Protein AF-0000000079071372 (afdb_homodimer)

pLDDT: mean 93.23, std 9.35, range [33.59, 98.69]

Radius of gyration: 20.78 Å; Cα contacts (8 Å, |Δi|>4): 442; chains: 2; bounding box: 58×54×43 Å

Sequence (312 aa):
MTELDRLTALFEALGADGDAPDWAESEAEEGLPQLARYRLLRTVWQDVDAWAAEAPRWVAAYRTDGVAGGAVDRALAAGLTPEDLGELAREVARETAFGVLYALADPADGSLPAEIEEQLPSWRLAELDPAGEPTGRHLDALHEDFAGLEPKGIVPMTELDRLTALFEALGADGDAPDWAESEAEEGLPQLARYRLLRTVWQDVDAWAAEAPRWVAAYRTDGVAGGAVDRALAAGLTPEDLGELAREVARETAFGVLYALADPADGSLPAEIEEQLPSWRLAELDPAGEPTGRHLDALHEDFAGLEPKGIVP

Solvent-accessible surface area (backbone atoms only — not comparable to full-atom values): 16717 Å² total; per-residue (Å²): 131,52,72,56,54,52,41,21,51,52,33,38,75,74,62,46,54,94,50,10,60,60,48,22,46,45,24,73,73,70,67,45,65,44,67,39,48,50,54,53,51,50,53,48,48,53,58,26,50,40,36,37,78,41,12,64,58,53,52,54,48,22,59,73,75,32,93,41,14,67,44,50,48,52,41,43,73,44,66,49,48,44,62,44,52,6,46,42,39,21,52,41,18,46,54,40,50,41,50,50,36,38,45,57,56,39,76,74,79,76,84,59,57,65,80,56,54,60,65,39,50,38,61,40,39,32,30,19,39,57,87,66,44,75,69,81,48,60,62,69,53,52,41,76,50,46,73,76,63,54,78,83,74,75,71,128,131,53,73,57,55,52,39,21,51,52,34,38,73,74,63,48,54,95,51,10,59,60,48,21,45,44,23,72,73,69,67,44,63,44,69,41,48,50,53,53,51,49,53,49,48,54,58,27,49,38,35,38,78,40,12,64,58,52,51,55,50,23,58,76,74,32,95,44,14,67,43,50,49,51,41,43,75,45,67,50,47,44,61,42,52,6,46,39,38,22,52,40,18,47,54,39,50,40,50,49,35,38,44,56,56,39,75,75,79,74,85,58,58,66,80,58,54,60,67,40,50,39,60,40,39,32,30,18,38,57,85,67,43,74,71,82,46,61,62,70,54,52,40,75,49,46,72,76,62,54,77,82,73,74,70,130

Organism: Streptomyces microflavus (NCBI:txid1919)

Secondary structure (DSSP, 8-state):
--HHHHHHHHHHHHT-GGGHHHHHHHHHHH---HHHHHHHHHHHHHHHHHHHHTHHHHHHHHHHH-TTHHHHHHHHHTT--HHHHHHHHHHHHHHHHHHHHHHHH----S-S-HHHHTTS-EEEEEEE-TTS-EEEEE---HHHHHGGG--SS---/--HHHHHHHHHHHHT-GGGHHHHHHHHHHH---HHHHHHHHHHHHHHHHHHHHTHHHHHHHHHHH-TTHHHHHHHHHTT--HHHHHHHHHHHHHHHHHHHHHHHH----S-S-HHHHTTS-EEEEEEE-TTS-EEEEE---HHHHHGGG--SS---

Structure (mmCIF, N/CA/C/O backbone):
data_AF-0000000079071372-model_v1
#
loop_
_entity.id
_entity.type
_entity.pdbx_description
1 polymer 'Uncharacterized protein'
#
loop_
_atom_site.group_PDB
_atom_site.id
_atom_site.type_symbol
_atom_site.label_atom_id
_atom_site.label_alt_id
_atom_site.label_comp_id
_atom_site.label_asym_id
_atom_site.label_entity_id
_atom_site.label_seq_id
_atom_site.pdbx_PDB_ins_code
_atom_site.Cartn_x
_atom_site.Cartn_y
_atom_site.Cartn_z
_atom_site.occupancy
_atom_site.B_iso_or_equiv
_atom_site.auth_seq_id
_atom_site.auth_comp_id
_atom_site.auth_asym_id
_atom_site.auth_atom_id
_atom_site.pdbx_PDB_model_num
ATOM 1 N N . MET A 1 1 ? 30.984 -13.82 -15.375 1 76.81 1 MET A N 1
ATOM 2 C CA . MET A 1 1 ? 30.219 -13.195 -14.297 1 76.81 1 MET A CA 1
ATOM 3 C C . MET A 1 1 ? 29.312 -14.211 -13.609 1 76.81 1 MET A C 1
ATOM 5 O O . MET A 1 1 ? 28.562 -14.93 -14.281 1 76.81 1 MET A O 1
ATOM 9 N N . THR A 1 2 ? 29.547 -14.5 -12.328 1 91.44 2 THR A N 1
ATOM 10 C CA . THR A 1 2 ? 28.75 -15.477 -11.594 1 91.44 2 THR A CA 1
ATOM 11 C C . THR A 1 2 ? 27.359 -14.922 -11.289 1 91.44 2 THR A C 1
ATOM 13 O O . THR A 1 2 ? 27.094 -13.742 -11.531 1 91.44 2 THR A O 1
ATOM 16 N N . GLU A 1 3 ? 26.547 -15.82 -11 1 92.56 3 GLU A N 1
ATOM 17 C CA . GLU A 1 3 ? 25.203 -15.414 -10.586 1 92.56 3 GLU A CA 1
ATOM 18 C C . GLU A 1 3 ? 25.266 -14.422 -9.43 1 92.56 3 GLU A C 1
ATOM 20 O O . GLU A 1 3 ? 24.5 -13.453 -9.391 1 92.56 3 GLU A O 1
ATOM 25 N N . LEU A 1 4 ? 26.219 -14.617 -8.523 1 95.06 4 LEU A N 1
ATOM 26 C CA . LEU A 1 4 ? 26.391 -13.742 -7.371 1 95.06 4 LEU A CA 1
ATOM 27 C C . LEU A 1 4 ? 26.812 -12.344 -7.812 1 95.06 4 LEU A C 1
ATOM 29 O O . LEU A 1 4 ? 26.328 -11.344 -7.277 1 95.06 4 LEU A O 1
ATOM 33 N N . ASP A 1 5 ? 27.703 -12.273 -8.75 1 95.44 5 ASP A N 1
ATOM 34 C CA . ASP A 1 5 ? 28.141 -10.992 -9.289 1 95.44 5 ASP A CA 1
ATOM 35 C C . ASP A 1 5 ? 27 -10.234 -9.945 1 95.44 5 ASP A C 1
ATOM 37 O O . ASP A 1 5 ? 26.859 -9.023 -9.766 1 95.44 5 ASP A O 1
ATOM 41 N N . ARG A 1 6 ? 26.328 -10.961 -10.695 1 96.12 6 ARG A N 1
ATOM 42 C CA . ARG A 1 6 ? 25.188 -10.359 -11.398 1 96.12 6 ARG A CA 1
ATOM 43 C C . ARG A 1 6 ? 24.172 -9.805 -10.406 1 96.12 6 ARG A C 1
ATOM 45 O O . ARG A 1 6 ? 23.734 -8.656 -10.539 1 96.12 6 ARG A O 1
ATOM 52 N N . LEU A 1 7 ? 23.812 -10.602 -9.438 1 97.5 7 LEU A N 1
ATOM 53 C CA . LEU A 1 7 ? 22.859 -10.18 -8.422 1 97.5 7 LEU A CA 1
ATOM 54 C C . LEU A 1 7 ? 23.375 -8.969 -7.66 1 97.5 7 LEU A C 1
ATOM 56 O O . LEU A 1 7 ? 22.609 -8.023 -7.402 1 97.5 7 LEU A O 1
ATOM 60 N N . THR A 1 8 ? 24.578 -8.961 -7.301 1 97.75 8 THR A N 1
ATOM 61 C CA . THR A 1 8 ? 25.172 -7.844 -6.578 1 97.75 8 THR A CA 1
ATOM 62 C C . THR A 1 8 ? 25.062 -6.555 -7.387 1 97.75 8 THR A C 1
ATOM 64 O O . THR A 1 8 ? 24.672 -5.516 -6.855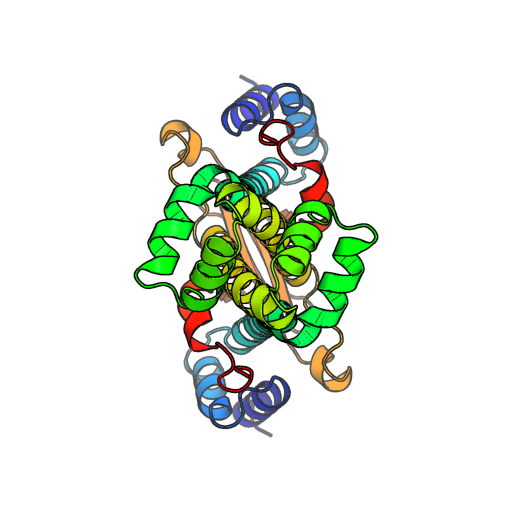 1 97.75 8 THR A O 1
ATOM 67 N N . ALA A 1 9 ? 25.344 -6.648 -8.625 1 96.62 9 ALA A N 1
ATOM 68 C CA . ALA A 1 9 ? 25.266 -5.488 -9.508 1 96.62 9 ALA A CA 1
ATOM 69 C C . ALA A 1 9 ? 23.844 -4.961 -9.594 1 96.62 9 ALA A C 1
ATOM 71 O O . ALA A 1 9 ? 23.625 -3.748 -9.633 1 96.62 9 ALA A O 1
ATOM 72 N N . LEU A 1 10 ? 22.906 -5.875 -9.664 1 97.06 10 LEU A N 1
ATOM 73 C CA . LEU A 1 10 ? 21.5 -5.477 -9.75 1 97.06 10 LEU A CA 1
ATOM 74 C C . LEU A 1 10 ? 21.047 -4.801 -8.461 1 97.06 10 LEU A C 1
ATOM 76 O O . LEU A 1 10 ? 20.344 -3.785 -8.5 1 97.06 10 LEU A O 1
ATOM 80 N N . PHE A 1 11 ? 21.453 -5.293 -7.352 1 97.44 11 PHE A N 1
ATOM 81 C CA . PHE A 1 11 ? 21.141 -4.66 -6.078 1 97.44 11 PHE A CA 1
ATOM 82 C C . PHE A 1 11 ? 21.781 -3.275 -5.988 1 97.44 11 PHE A C 1
ATOM 84 O O . PHE A 1 11 ? 21.156 -2.336 -5.48 1 97.44 11 PHE A O 1
ATOM 91 N N . GLU A 1 12 ? 22.969 -3.146 -6.434 1 96.38 12 GLU A N 1
ATOM 92 C CA . GLU A 1 12 ? 23.625 -1.845 -6.457 1 96.38 12 GLU A CA 1
ATOM 93 C C . GLU A 1 12 ? 22.859 -0.855 -7.336 1 96.38 12 GLU A C 1
ATOM 95 O O . GLU A 1 12 ? 22.703 0.309 -6.965 1 96.38 12 GLU A O 1
ATOM 100 N N . ALA A 1 13 ? 22.438 -1.362 -8.477 1 95.06 13 ALA A N 1
ATOM 101 C CA . ALA A 1 13 ? 21.672 -0.512 -9.383 1 95.06 13 ALA A CA 1
ATOM 102 C C . ALA A 1 13 ? 20.391 -0.031 -8.719 1 95.06 13 ALA A C 1
ATOM 104 O O . ALA A 1 13 ? 19.906 1.074 -9 1 95.06 13 ALA A O 1
ATOM 105 N N . LEU A 1 14 ? 19.828 -0.856 -7.797 1 94.88 14 LEU A N 1
ATOM 106 C CA . LEU A 1 14 ? 18.594 -0.51 -7.082 1 94.88 14 LEU A CA 1
ATOM 107 C C . LEU A 1 14 ? 18.891 0.423 -5.914 1 94.88 14 LEU A C 1
ATOM 109 O O . LEU A 1 14 ? 17.984 0.973 -5.305 1 94.88 14 LEU A O 1
ATOM 113 N N . GLY A 1 15 ? 20.141 0.523 -5.512 1 92.94 15 GLY A N 1
ATOM 114 C CA . GLY A 1 15 ? 20.516 1.487 -4.492 1 92.94 15 GLY A CA 1
ATOM 115 C C . GLY A 1 15 ? 20.906 0.842 -3.174 1 92.94 15 GLY A C 1
ATOM 116 O O . GLY A 1 15 ? 20.969 1.514 -2.143 1 92.94 15 GLY A O 1
ATOM 117 N N . ALA A 1 16 ? 21.094 -0.481 -3.102 1 93.44 16 ALA A N 1
ATOM 118 C CA . ALA A 1 16 ? 21.453 -1.158 -1.86 1 93.44 16 ALA A CA 1
ATOM 119 C C . ALA A 1 16 ? 22.891 -0.819 -1.449 1 93.44 16 ALA A C 1
ATOM 121 O O . ALA A 1 16 ? 23.281 -1.016 -0.293 1 93.44 16 ALA A O 1
ATOM 122 N N . ASP A 1 17 ? 23.672 -0.294 -2.23 1 86.56 17 ASP A N 1
ATOM 123 C CA . ASP A 1 17 ? 25.031 0.182 -1.99 1 86.56 17 ASP A CA 1
ATOM 124 C C . ASP A 1 17 ? 25.859 -0.866 -1.247 1 86.56 17 ASP A C 1
ATOM 126 O O . ASP A 1 17 ? 25.969 -2.01 -1.694 1 86.56 17 ASP A O 1
ATOM 130 N N . GLY A 1 18 ? 26.328 -0.533 0.038 1 88.38 18 GLY A N 1
ATOM 131 C CA . GLY A 1 18 ? 27.234 -1.388 0.78 1 88.38 18 GLY A CA 1
ATOM 132 C C . GLY A 1 18 ? 26.625 -2.715 1.18 1 88.38 18 GLY A C 1
ATOM 133 O O . GLY A 1 18 ? 27.344 -3.682 1.446 1 88.38 18 GLY A O 1
ATOM 134 N N . ASP A 1 19 ? 25.297 -2.875 1.142 1 93.12 19 ASP A N 1
ATOM 135 C CA . ASP A 1 19 ? 24.609 -4.086 1.58 1 93.12 19 ASP A CA 1
ATOM 136 C C . ASP A 1 19 ? 24.297 -5.004 0.398 1 93.12 19 ASP A C 1
ATOM 138 O O . ASP A 1 19 ? 23.797 -6.117 0.581 1 93.12 19 ASP A O 1
ATOM 142 N N . ALA A 1 20 ? 24.641 -4.629 -0.751 1 96.56 20 ALA A N 1
ATOM 143 C CA . ALA A 1 20 ? 24.281 -5.336 -1.976 1 96.56 20 ALA A CA 1
ATOM 144 C C . ALA A 1 20 ? 24.797 -6.77 -1.96 1 96.56 20 ALA A C 1
ATOM 146 O O . ALA A 1 20 ? 24.062 -7.711 -2.24 1 96.56 20 ALA A O 1
ATOM 147 N N . PRO A 1 21 ? 26.062 -6.977 -1.526 1 96.44 21 PRO A N 1
ATOM 148 C CA . PRO A 1 21 ? 26.562 -8.359 -1.522 1 96.44 21 PRO A CA 1
ATOM 149 C C . PRO A 1 21 ? 25.781 -9.258 -0.567 1 96.44 21 PRO A C 1
ATOM 151 O O . PRO A 1 21 ? 25.578 -10.438 -0.859 1 96.44 21 PRO A O 1
ATOM 154 N N . ASP A 1 22 ? 25.359 -8.766 0.543 1 96.44 22 ASP A N 1
ATOM 155 C CA . ASP A 1 22 ? 24.609 -9.547 1.516 1 96.44 22 ASP A CA 1
ATOM 156 C C . ASP A 1 22 ? 23.25 -9.961 0.952 1 96.44 22 ASP A C 1
ATOM 158 O O . ASP A 1 22 ? 22.828 -11.102 1.119 1 96.44 22 ASP A O 1
ATOM 162 N N . TRP A 1 23 ? 22.625 -9.047 0.331 1 96.31 23 TRP A N 1
ATOM 163 C CA . TRP A 1 23 ? 21.344 -9.344 -0.31 1 96.31 23 TRP A CA 1
ATOM 164 C C . TRP A 1 23 ? 21.516 -10.398 -1.401 1 96.31 23 TRP A C 1
ATOM 166 O O . TRP A 1 23 ? 20.703 -11.32 -1.513 1 96.31 23 TRP A O 1
ATOM 176 N N . ALA A 1 24 ? 22.531 -10.227 -2.189 1 97.44 24 ALA A N 1
ATOM 177 C CA . ALA A 1 24 ? 22.812 -11.148 -3.283 1 97.44 24 ALA A CA 1
ATOM 178 C C . ALA A 1 24 ? 23.062 -12.562 -2.76 1 97.44 24 ALA A C 1
ATOM 180 O O . ALA A 1 24 ? 22.531 -13.539 -3.305 1 97.44 24 ALA A O 1
ATOM 181 N N . GLU A 1 25 ? 23.797 -12.656 -1.708 1 97.31 25 GLU A N 1
ATOM 182 C CA . GLU A 1 25 ? 24.094 -13.953 -1.1 1 97.31 25 GLU A CA 1
ATOM 183 C C . GLU A 1 25 ? 22.828 -14.609 -0.564 1 97.31 25 GLU A C 1
ATOM 185 O O . GLU A 1 25 ? 22.625 -15.812 -0.724 1 97.31 25 GLU A O 1
ATOM 190 N N . SER A 1 26 ? 22.062 -13.789 0.102 1 96.44 26 SER A N 1
ATOM 191 C CA . SER A 1 26 ? 20.797 -14.289 0.634 1 96.44 26 SER A CA 1
ATOM 192 C C . SER A 1 26 ? 19.938 -14.898 -0.469 1 96.44 26 SER A C 1
ATOM 194 O O . SER A 1 26 ? 19.328 -15.953 -0.278 1 96.44 26 SER A O 1
ATOM 196 N N . GLU A 1 27 ? 19.922 -14.336 -1.604 1 97 27 GLU A N 1
ATOM 197 C CA . GLU A 1 27 ? 19.109 -14.875 -2.693 1 97 27 GLU A CA 1
ATOM 198 C C . GLU A 1 27 ? 19.797 -16.094 -3.33 1 97 27 GLU A C 1
ATOM 200 O O . GLU A 1 27 ? 19.156 -17.125 -3.525 1 97 27 GLU A O 1
ATOM 205 N N . ALA A 1 28 ? 21 -15.977 -3.611 1 95.81 28 ALA A N 1
ATOM 206 C CA . ALA A 1 28 ? 21.703 -17.031 -4.332 1 95.81 28 ALA A CA 1
ATOM 207 C C . ALA A 1 28 ? 21.812 -18.297 -3.484 1 95.81 28 ALA A C 1
ATOM 209 O O . ALA A 1 28 ? 21.656 -19.406 -3.992 1 95.81 28 ALA A O 1
ATOM 210 N N . GLU A 1 29 ? 21.984 -18.125 -2.209 1 95.38 29 GLU A N 1
ATOM 211 C CA . GLU A 1 29 ? 22.297 -19.266 -1.353 1 95.38 29 GLU A CA 1
ATOM 212 C C . GLU A 1 29 ? 21.047 -19.797 -0.664 1 95.38 29 GLU A C 1
ATOM 214 O O . GLU A 1 29 ? 20.906 -21.016 -0.486 1 95.38 29 GLU A O 1
ATOM 219 N N . GLU A 1 30 ? 20.188 -18.891 -0.267 1 95.12 30 GLU A N 1
ATOM 220 C CA . GLU A 1 30 ? 19 -19.297 0.501 1 95.12 30 GLU A CA 1
ATOM 221 C C . GLU A 1 30 ? 17.781 -19.469 -0.403 1 95.12 30 GLU A C 1
ATOM 223 O O . GLU A 1 30 ? 16.766 -20 0.024 1 95.12 30 GLU A O 1
ATOM 228 N N . GLY A 1 31 ? 17.891 -18.969 -1.667 1 94.81 31 GLY A N 1
ATOM 229 C CA . GLY A 1 31 ? 16.797 -19.125 -2.611 1 94.81 31 GLY A CA 1
ATOM 230 C C . GLY A 1 31 ? 15.633 -18.203 -2.34 1 94.81 31 GLY A C 1
ATOM 231 O O . GLY A 1 31 ? 14.5 -18.484 -2.725 1 94.81 31 GLY A O 1
ATOM 232 N N . LEU A 1 32 ? 15.844 -17.109 -1.597 1 96.31 32 LEU A N 1
ATOM 233 C CA . LEU A 1 32 ? 14.797 -16.141 -1.287 1 96.31 32 LEU A CA 1
ATOM 234 C C . LEU A 1 32 ? 14.695 -15.086 -2.383 1 96.31 32 LEU A C 1
ATOM 236 O O . LEU A 1 32 ? 15.703 -14.719 -2.994 1 96.31 32 LEU A O 1
ATOM 240 N N . PRO A 1 33 ? 13.531 -14.641 -2.641 1 97.88 33 PRO A N 1
ATOM 241 C CA . PRO A 1 33 ? 13.352 -13.641 -3.693 1 97.88 33 PRO A CA 1
ATOM 242 C C . PRO A 1 33 ? 13.711 -12.227 -3.232 1 97.88 33 PRO A C 1
ATOM 244 O O . PRO A 1 33 ? 12.875 -11.328 -3.27 1 97.88 33 PRO A O 1
ATOM 247 N N . GLN A 1 34 ? 14.945 -12.008 -2.881 1 97.88 34 GLN A N 1
ATOM 248 C CA . GLN A 1 34 ? 15.398 -10.766 -2.266 1 97.88 34 GLN A CA 1
ATOM 249 C C . GLN A 1 34 ? 15.367 -9.617 -3.268 1 97.88 34 GLN A C 1
ATOM 251 O O . GLN A 1 34 ? 15.023 -8.484 -2.91 1 97.88 34 GLN A O 1
ATOM 256 N N . LEU A 1 35 ? 15.742 -9.922 -4.504 1 97.5 35 LEU A N 1
ATOM 257 C CA . LEU A 1 35 ? 15.773 -8.852 -5.504 1 97.5 35 LEU A CA 1
ATOM 258 C C . LEU A 1 35 ? 14.375 -8.289 -5.738 1 97.5 35 LEU A C 1
ATOM 260 O O . LEU A 1 35 ? 14.195 -7.07 -5.805 1 97.5 35 LEU A O 1
ATOM 264 N N . ALA A 1 36 ? 13.383 -9.125 -5.836 1 97.62 36 ALA A N 1
ATOM 265 C CA . ALA A 1 36 ? 11.992 -8.688 -6 1 97.62 36 ALA A CA 1
ATOM 266 C C . ALA A 1 36 ? 11.523 -7.906 -4.781 1 97.62 36 ALA A C 1
ATOM 268 O O . ALA A 1 36 ? 10.883 -6.859 -4.914 1 97.62 36 ALA A O 1
ATOM 269 N N . ARG A 1 37 ? 11.859 -8.445 -3.613 1 97.38 37 ARG A N 1
ATOM 270 C CA . ARG A 1 37 ? 11.484 -7.789 -2.365 1 97.38 37 ARG A CA 1
ATOM 271 C C . ARG A 1 37 ? 12.062 -6.383 -2.291 1 97.38 37 ARG A C 1
ATOM 273 O O . ARG A 1 37 ? 11.344 -5.422 -2.01 1 97.38 37 ARG A O 1
ATOM 280 N N . TYR A 1 38 ? 13.305 -6.309 -2.527 1 96.62 38 TYR A N 1
ATOM 281 C CA . TYR A 1 38 ? 14 -5.023 -2.467 1 96.62 38 TYR A CA 1
ATOM 282 C C . TYR A 1 38 ? 13.422 -4.047 -3.486 1 96.62 38 TYR A C 1
ATOM 284 O O . TYR A 1 38 ? 13.203 -2.875 -3.176 1 96.62 38 TYR A O 1
ATOM 292 N N . ARG A 1 39 ? 13.211 -4.543 -4.707 1 96.75 39 ARG A N 1
ATOM 293 C CA . ARG A 1 39 ? 12.68 -3.713 -5.781 1 96.75 39 ARG A CA 1
ATOM 294 C C . ARG A 1 39 ? 11.344 -3.092 -5.391 1 96.75 39 ARG A C 1
ATOM 296 O O . ARG A 1 39 ? 11.141 -1.886 -5.555 1 96.75 39 ARG A O 1
ATOM 303 N N . LEU A 1 40 ? 10.453 -3.867 -4.867 1 97.25 40 LEU A N 1
ATOM 304 C CA . LEU A 1 40 ? 9.133 -3.371 -4.484 1 97.25 40 LEU A CA 1
ATOM 305 C C . LEU A 1 40 ? 9.234 -2.393 -3.32 1 97.25 40 LEU A C 1
ATOM 307 O O . LEU A 1 40 ? 8.664 -1.301 -3.369 1 97.25 40 LEU A O 1
ATOM 311 N N . LEU A 1 41 ? 9.938 -2.773 -2.283 1 97.19 41 LEU A N 1
ATOM 312 C CA . LEU A 1 41 ? 10.023 -1.943 -1.086 1 97.19 41 LEU A CA 1
ATOM 313 C C . LEU A 1 41 ? 10.734 -0.627 -1.384 1 97.19 41 LEU A C 1
ATOM 315 O O . LEU A 1 41 ? 10.375 0.415 -0.832 1 97.19 41 LEU A O 1
ATOM 319 N N . ARG A 1 42 ? 11.719 -0.676 -2.268 1 95.38 42 ARG A N 1
ATOM 320 C CA . ARG A 1 42 ? 12.383 0.543 -2.713 1 95.38 42 ARG A CA 1
ATOM 321 C C . ARG A 1 42 ? 11.391 1.505 -3.357 1 95.38 42 ARG A C 1
ATOM 323 O O . ARG A 1 42 ? 11.414 2.707 -3.086 1 95.38 42 ARG A O 1
ATOM 330 N N . THR A 1 43 ? 10.586 0.992 -4.23 1 95.5 43 THR A N 1
ATOM 331 C CA . THR A 1 43 ? 9.57 1.808 -4.891 1 95.5 43 THR A CA 1
ATOM 332 C C . THR A 1 43 ? 8.625 2.434 -3.871 1 95.5 43 THR A C 1
ATOM 334 O O . THR A 1 43 ? 8.32 3.625 -3.951 1 95.5 43 THR A O 1
ATOM 337 N N . VAL A 1 44 ? 8.195 1.663 -2.914 1 97.12 44 VAL A N 1
ATOM 338 C CA . VAL A 1 44 ? 7.285 2.145 -1.879 1 97.12 44 VAL A CA 1
ATOM 339 C C . VAL A 1 44 ? 7.957 3.254 -1.074 1 97.12 44 VAL A C 1
ATOM 341 O O . VAL A 1 44 ? 7.352 4.297 -0.813 1 97.12 44 VAL A O 1
ATOM 344 N N . TRP A 1 45 ? 9.203 3.086 -0.749 1 96.75 45 TRP A N 1
ATOM 345 C CA . TRP A 1 45 ? 9.906 4.094 0.039 1 96.75 45 TRP A CA 1
ATOM 346 C C . TRP A 1 45 ? 10.102 5.371 -0.766 1 96.75 45 TRP A C 1
ATOM 348 O O . TRP A 1 45 ? 10.047 6.477 -0.214 1 96.75 45 TRP A O 1
ATOM 358 N N . GLN A 1 46 ? 10.367 5.258 -2.051 1 95.19 46 GLN A N 1
ATOM 359 C CA . GLN A 1 46 ? 10.484 6.445 -2.891 1 95.19 46 GLN A CA 1
ATOM 360 C C . GLN A 1 46 ? 9.211 7.281 -2.842 1 95.19 46 GLN A C 1
ATOM 362 O O . GLN A 1 46 ? 9.273 8.508 -2.725 1 95.19 46 GLN A O 1
ATOM 367 N N . ASP A 1 47 ? 8.117 6.59 -2.887 1 95.75 47 ASP A N 1
ATOM 368 C CA . ASP A 1 47 ? 6.832 7.281 -2.82 1 95.75 47 ASP A CA 1
ATOM 369 C C . ASP A 1 47 ? 6.629 7.93 -1.453 1 95.75 47 ASP A C 1
ATOM 371 O O . ASP A 1 47 ? 6.176 9.07 -1.363 1 95.75 47 ASP A O 1
ATOM 375 N N . VAL A 1 48 ? 6.949 7.203 -0.407 1 97.94 48 VAL A N 1
ATOM 376 C CA . VAL A 1 48 ? 6.801 7.707 0.955 1 97.94 48 VAL A CA 1
ATOM 377 C C . VAL A 1 48 ? 7.684 8.938 1.152 1 97.94 48 VAL A C 1
ATOM 379 O O . VAL A 1 48 ? 7.219 9.977 1.628 1 97.94 48 VAL A O 1
ATOM 382 N N . ASP A 1 49 ? 8.891 8.875 0.703 1 97.06 49 ASP A N 1
ATOM 383 C CA . ASP A 1 49 ? 9.852 9.953 0.92 1 97.06 49 ASP A CA 1
ATOM 384 C C . ASP A 1 49 ? 9.5 11.18 0.091 1 97.06 49 ASP A C 1
ATOM 386 O O . ASP A 1 49 ? 9.82 12.305 0.476 1 97.06 49 ASP A O 1
ATOM 390 N N . ALA A 1 50 ? 8.836 10.953 -0.998 1 96.88 50 ALA A N 1
ATOM 391 C CA . ALA A 1 50 ? 8.445 12.062 -1.866 1 96.88 50 ALA A CA 1
ATOM 392 C C . ALA A 1 50 ? 7.512 13.023 -1.141 1 96.88 50 ALA A C 1
ATOM 394 O O . ALA A 1 50 ? 7.484 14.219 -1.444 1 96.88 50 ALA A O 1
ATOM 395 N N . TRP A 1 51 ? 6.785 12.531 -0.141 1 97.56 51 TRP A N 1
ATOM 396 C CA . TRP A 1 51 ? 5.859 13.383 0.597 1 97.56 51 TRP A CA 1
ATOM 397 C C . TRP A 1 51 ? 6.605 14.484 1.338 1 97.56 51 TRP A C 1
ATOM 399 O O . TRP A 1 51 ? 6.094 15.602 1.486 1 97.56 51 TRP A O 1
ATOM 409 N N . ALA A 1 52 ? 7.742 14.156 1.824 1 97 52 ALA A N 1
ATOM 410 C CA . ALA A 1 52 ? 8.555 15.18 2.467 1 97 52 ALA A CA 1
ATOM 411 C C . ALA A 1 52 ? 9.391 15.938 1.441 1 97 52 ALA A C 1
ATOM 413 O O . ALA A 1 52 ? 9.422 17.172 1.445 1 97 52 ALA A O 1
ATOM 414 N N . ALA A 1 53 ? 10.031 15.219 0.512 1 97.06 53 ALA A N 1
ATOM 415 C CA . ALA A 1 53 ? 10.969 15.812 -0.436 1 97.06 53 ALA A CA 1
ATOM 416 C C . ALA A 1 53 ? 10.258 16.781 -1.382 1 97.06 53 ALA A C 1
ATOM 418 O O . ALA A 1 53 ? 10.836 17.781 -1.808 1 97.06 53 ALA A O 1
ATOM 419 N N . GLU A 1 54 ? 9.016 16.484 -1.68 1 97.62 54 GLU A N 1
ATOM 420 C CA . GLU A 1 54 ? 8.289 17.281 -2.666 1 97.62 54 GLU A CA 1
ATOM 421 C C . GLU A 1 54 ? 7.164 18.078 -2.014 1 97.62 54 GLU A C 1
ATOM 423 O O . GLU A 1 54 ? 6.199 18.453 -2.678 1 97.62 54 GLU A O 1
ATOM 428 N N . ALA A 1 55 ? 7.301 18.359 -0.754 1 97.44 55 ALA A N 1
ATOM 429 C CA . ALA A 1 55 ? 6.238 18.984 0.034 1 97.44 55 ALA A CA 1
ATOM 430 C C . ALA A 1 55 ? 5.805 20.312 -0.574 1 97.44 55 ALA A C 1
ATOM 432 O O . ALA A 1 55 ? 4.613 20.547 -0.77 1 97.44 55 ALA A O 1
ATOM 433 N N . PRO A 1 56 ? 6.793 21.234 -0.955 1 97.19 56 PRO A N 1
ATOM 434 C CA . PRO A 1 56 ? 6.332 22.5 -1.525 1 97.19 56 PRO A CA 1
ATOM 435 C C . PRO A 1 56 ? 5.453 22.312 -2.758 1 97.19 56 PRO A C 1
ATOM 437 O O . PRO A 1 56 ? 4.469 23.031 -2.939 1 97.19 56 PRO A O 1
ATOM 440 N N . ARG A 1 57 ? 5.758 21.297 -3.498 1 96.38 57 ARG A N 1
ATOM 441 C CA . ARG A 1 57 ? 5.031 21.062 -4.738 1 96.38 57 ARG A CA 1
ATOM 442 C C . ARG A 1 57 ? 3.617 20.562 -4.461 1 96.38 57 ARG A C 1
ATOM 444 O O . ARG A 1 57 ? 2.645 21.109 -4.98 1 96.38 57 ARG A O 1
ATOM 451 N N . TRP A 1 58 ? 3.502 19.547 -3.662 1 95.88 58 TRP A N 1
ATOM 452 C CA . TRP A 1 58 ? 2.158 19 -3.482 1 95.88 58 TRP A CA 1
ATOM 453 C C . TRP A 1 58 ? 1.314 19.922 -2.607 1 95.88 58 TRP A C 1
ATOM 455 O O . TRP A 1 58 ? 0.091 19.984 -2.752 1 95.88 58 TRP A O 1
ATOM 465 N N . VAL A 1 59 ? 1.911 20.641 -1.686 1 96.5 59 VAL A N 1
ATOM 466 C CA . VAL A 1 59 ? 1.176 21.625 -0.892 1 96.5 59 VAL A CA 1
ATOM 467 C C . VAL A 1 59 ? 0.544 22.656 -1.812 1 96.5 59 VAL A C 1
ATOM 469 O O . VAL A 1 59 ? -0.629 23 -1.656 1 96.5 59 VAL A O 1
ATOM 472 N N . ALA A 1 60 ? 1.345 23.172 -2.768 1 95.56 60 ALA A N 1
ATOM 473 C CA . ALA A 1 60 ? 0.812 24.125 -3.732 1 95.56 60 ALA A CA 1
ATOM 474 C C . ALA A 1 60 ? -0.327 23.516 -4.543 1 95.56 60 ALA A C 1
ATOM 476 O O . ALA A 1 60 ? -1.355 24.156 -4.762 1 95.56 60 ALA A O 1
ATOM 477 N N . ALA A 1 61 ? -0.155 22.281 -4.93 1 94.88 61 ALA A N 1
ATOM 478 C CA . ALA A 1 61 ? -1.171 21.578 -5.715 1 94.88 61 ALA A CA 1
ATOM 479 C C . ALA A 1 61 ? -2.453 21.391 -4.91 1 94.88 61 ALA A C 1
ATOM 481 O O . ALA A 1 61 ? -3.555 21.547 -5.441 1 94.88 61 ALA A O 1
ATOM 482 N N . TYR A 1 62 ? -2.309 21.047 -3.656 1 93.44 62 TYR A N 1
ATOM 483 C CA . TYR A 1 62 ? -3.465 20.828 -2.795 1 93.44 62 TYR A CA 1
ATOM 484 C C . TYR A 1 62 ? -4.266 22.109 -2.623 1 93.44 62 TYR A C 1
ATOM 486 O O . TYR A 1 62 ? -5.5 22.078 -2.564 1 93.44 62 TYR A O 1
ATOM 494 N N . ARG A 1 63 ? -3.586 23.203 -2.49 1 92.06 63 ARG A N 1
ATOM 495 C CA . ARG A 1 63 ? -4.254 24.484 -2.318 1 92.06 63 ARG A CA 1
ATOM 496 C C . ARG A 1 63 ? -5.109 24.828 -3.533 1 92.06 63 ARG A C 1
ATOM 498 O O . ARG A 1 63 ? -6.172 25.438 -3.398 1 92.06 63 ARG A O 1
ATOM 505 N N . THR A 1 64 ? -4.691 24.422 -4.672 1 90.12 64 THR A N 1
ATOM 506 C CA . THR A 1 64 ? -5.371 24.781 -5.91 1 90.12 64 THR A CA 1
ATOM 507 C C . THR A 1 64 ? -6.578 23.875 -6.145 1 90.12 64 THR A C 1
ATOM 509 O O . THR A 1 64 ? -7.672 24.359 -6.441 1 90.12 64 THR A O 1
ATOM 512 N N . ASP A 1 65 ? -6.391 22.5 -5.957 1 87 65 ASP A N 1
ATOM 513 C CA . ASP A 1 65 ? -7.457 21.594 -6.367 1 87 65 ASP A CA 1
ATOM 514 C C . ASP A 1 65 ? -7.461 20.328 -5.508 1 87 65 ASP A C 1
ATOM 516 O O . ASP A 1 65 ? -8.117 19.344 -5.848 1 87 65 ASP A O 1
ATOM 520 N N . GLY A 1 66 ? -6.859 20.438 -4.449 1 83.69 66 GLY A N 1
ATOM 521 C CA . GLY A 1 66 ? -6.762 19.219 -3.668 1 83.69 66 GLY A CA 1
ATOM 522 C C . GLY A 1 66 ? -7.938 19.016 -2.732 1 83.69 66 GLY A C 1
ATOM 523 O O . GLY A 1 66 ? -8.508 19.984 -2.225 1 83.69 66 GLY A O 1
ATOM 524 N N . VAL A 1 67 ? -8.336 17.75 -2.498 1 81.88 67 VAL A N 1
ATOM 525 C CA . VAL A 1 67 ? -9.445 17.359 -1.636 1 81.88 67 VAL A CA 1
ATOM 526 C C . VAL A 1 67 ? -9.219 17.891 -0.225 1 81.88 67 VAL A C 1
ATOM 528 O O . VAL A 1 67 ? -10.148 18.375 0.424 1 81.88 67 VAL A O 1
ATOM 531 N N . ALA A 1 68 ? -7.996 18 0.196 1 88.5 68 ALA A N 1
ATOM 532 C CA . ALA A 1 68 ? -7.676 18.5 1.53 1 88.5 68 ALA A CA 1
ATOM 533 C C . ALA A 1 68 ? -7.113 19.922 1.466 1 88.5 68 ALA A C 1
ATOM 535 O O . ALA A 1 68 ? -6.352 20.328 2.342 1 88.5 68 ALA A O 1
ATOM 536 N N . GLY A 1 69 ? -7.5 20.594 0.463 1 91.19 69 GLY A N 1
ATOM 537 C CA . GLY A 1 69 ? -6.996 21.938 0.272 1 91.19 69 GLY A CA 1
ATOM 538 C C . GLY A 1 69 ? -7.324 22.875 1.427 1 91.19 69 GLY A C 1
ATOM 539 O O . GLY A 1 69 ? -6.488 23.688 1.833 1 91.19 69 GLY A O 1
ATOM 540 N N . GLY A 1 70 ? -8.516 22.781 1.936 1 90.75 70 GLY A N 1
ATOM 541 C CA . GLY A 1 70 ? -8.914 23.609 3.068 1 90.75 70 GLY A CA 1
ATOM 542 C C . GLY A 1 70 ? -8.023 23.422 4.281 1 90.75 70 GLY A C 1
ATOM 543 O O . GLY A 1 70 ? -7.609 24.391 4.91 1 90.75 70 GLY A O 1
ATOM 544 N N . ALA A 1 71 ? -7.746 22.219 4.559 1 90.44 71 ALA A N 1
ATOM 545 C CA . ALA A 1 71 ? -6.875 21.922 5.691 1 90.44 71 ALA A CA 1
ATOM 546 C C . ALA A 1 71 ? -5.469 22.453 5.465 1 90.44 71 ALA A C 1
ATOM 548 O O . ALA A 1 71 ? -4.844 23 6.383 1 90.44 71 ALA A O 1
ATOM 549 N N . VAL A 1 72 ? -5.016 22.359 4.258 1 94.94 72 VAL A N 1
ATOM 550 C CA . VAL A 1 72 ? -3.693 22.859 3.902 1 94.94 72 VAL A CA 1
ATOM 551 C C . VAL A 1 72 ? -3.664 24.375 4.039 1 94.94 72 VAL A C 1
ATOM 553 O O . VAL A 1 72 ? -2.732 24.938 4.621 1 94.94 72 VAL A O 1
ATOM 556 N N . ASP A 1 73 ? -4.68 25.031 3.602 1 94.62 73 ASP A N 1
ATOM 557 C CA . ASP A 1 73 ? -4.77 26.484 3.701 1 94.62 73 ASP A CA 1
ATOM 558 C C . ASP A 1 73 ? -4.754 26.938 5.16 1 9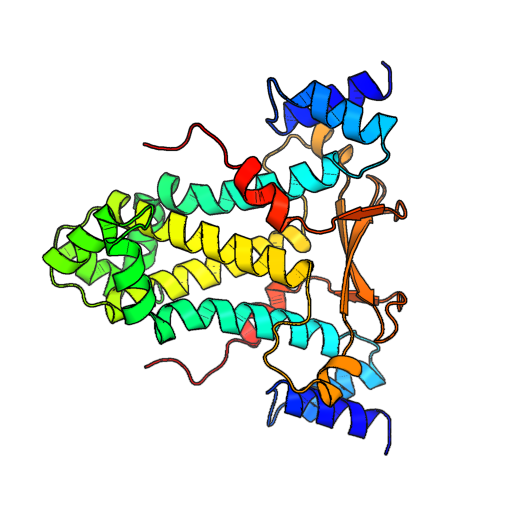4.62 73 ASP A C 1
ATOM 560 O O . ASP A 1 73 ? -4.062 27.891 5.512 1 94.62 73 ASP A O 1
ATOM 564 N N . ARG A 1 74 ? -5.48 26.25 5.941 1 93.44 74 ARG A N 1
ATOM 565 C CA . ARG A 1 74 ? -5.527 26.594 7.359 1 93.44 74 ARG A CA 1
ATOM 566 C C . ARG A 1 74 ? -4.16 26.422 8.008 1 93.44 74 ARG A C 1
ATOM 568 O O . ARG A 1 74 ? -3.75 27.234 8.836 1 93.44 74 ARG A O 1
ATOM 575 N N . ALA A 1 75 ? -3.523 25.375 7.629 1 94.25 75 ALA A N 1
ATOM 576 C CA . ALA A 1 75 ? -2.197 25.109 8.18 1 94.25 75 ALA A CA 1
ATOM 577 C C . ALA A 1 75 ? -1.215 26.219 7.797 1 94.25 75 ALA A C 1
ATOM 579 O O . ALA A 1 75 ? -0.484 26.734 8.648 1 94.25 75 ALA A O 1
ATOM 580 N N . LEU A 1 76 ? -1.292 26.578 6.578 1 95.06 76 LEU A N 1
ATOM 581 C CA . LEU A 1 76 ? -0.385 27.625 6.098 1 95.06 76 LEU A CA 1
ATOM 582 C C . LEU A 1 76 ? -0.715 28.969 6.73 1 95.06 76 LEU A C 1
ATOM 584 O O . LEU A 1 76 ? 0.186 29.719 7.117 1 95.06 76 LEU A O 1
ATOM 588 N N . ALA A 1 77 ? -1.934 29.234 6.793 1 94 77 ALA A N 1
ATOM 589 C CA . ALA A 1 77 ? -2.379 30.469 7.414 1 94 77 ALA A CA 1
ATOM 590 C C . ALA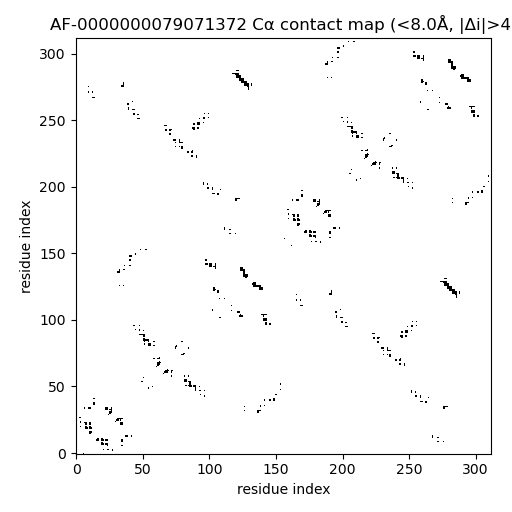 A 1 77 ? -1.946 30.547 8.875 1 94 77 ALA A C 1
ATOM 592 O O . ALA A 1 77 ? -1.676 31.625 9.398 1 94 77 ALA A O 1
ATOM 593 N N . ALA A 1 78 ? -1.838 29.406 9.492 1 92.38 78 ALA A N 1
ATOM 594 C CA . ALA A 1 78 ? -1.444 29.312 10.891 1 92.38 78 ALA A CA 1
ATOM 595 C C . ALA A 1 78 ? 0.072 29.375 11.047 1 92.38 78 ALA A C 1
ATOM 597 O O . ALA A 1 78 ? 0.593 29.359 12.164 1 92.38 78 ALA A O 1
ATOM 598 N N . GLY A 1 79 ? 0.8 29.391 9.93 1 92.88 79 GLY A N 1
ATOM 599 C CA . GLY A 1 79 ? 2.234 29.609 9.977 1 92.88 79 GLY A CA 1
ATOM 600 C C . GLY A 1 79 ? 3.049 28.359 9.734 1 92.88 79 GLY A C 1
ATOM 601 O O . GLY A 1 79 ? 4.281 28.391 9.781 1 92.88 79 GLY A O 1
ATOM 602 N N . LEU A 1 80 ? 2.355 27.266 9.477 1 95.06 80 LEU A N 1
ATOM 603 C CA . LEU A 1 80 ? 3.102 26.047 9.148 1 95.06 80 LEU A CA 1
ATOM 604 C C . LEU A 1 80 ? 3.711 26.141 7.754 1 95.06 80 LEU A C 1
ATOM 606 O O . LEU A 1 80 ? 3.086 26.688 6.836 1 95.06 80 LEU A O 1
ATOM 610 N N . THR A 1 81 ? 4.902 25.578 7.664 1 95.31 81 THR A N 1
ATOM 611 C CA . THR A 1 81 ? 5.578 25.562 6.371 1 95.31 81 THR A CA 1
ATOM 612 C C . THR A 1 81 ? 5.25 24.281 5.598 1 95.31 81 THR A C 1
ATOM 614 O O . THR A 1 81 ? 4.77 23.312 6.176 1 95.31 81 THR A O 1
ATOM 617 N N . PRO A 1 82 ? 5.469 24.312 4.324 1 96.31 82 PRO A N 1
ATOM 618 C CA . PRO A 1 82 ? 5.336 23.062 3.559 1 96.31 82 PRO A CA 1
ATOM 619 C C . PRO A 1 82 ? 6.199 21.938 4.113 1 96.31 82 PRO A C 1
ATOM 621 O O . PRO A 1 82 ? 5.785 20.766 4.094 1 96.31 82 PRO A O 1
ATOM 624 N N . GLU A 1 83 ? 7.312 22.25 4.633 1 94.88 83 GLU A N 1
ATOM 625 C CA . GLU A 1 83 ? 8.203 21.234 5.203 1 94.88 83 GLU A CA 1
ATOM 626 C C . GLU A 1 83 ? 7.594 20.609 6.453 1 94.88 83 GLU A C 1
ATOM 628 O O . GLU A 1 83 ? 7.746 19.406 6.684 1 94.88 83 GLU A O 1
ATOM 633 N N . ASP A 1 84 ? 6.887 21.453 7.207 1 93.88 84 ASP A N 1
ATOM 634 C CA . ASP A 1 84 ? 6.168 20.922 8.359 1 93.88 84 ASP A CA 1
ATOM 635 C C . ASP A 1 84 ? 5.117 19.906 7.926 1 93.88 84 ASP A C 1
ATOM 637 O O . ASP A 1 84 ? 5.023 18.812 8.5 1 93.88 84 ASP A O 1
ATOM 641 N N . LEU A 1 85 ? 4.391 20.297 6.934 1 96.12 85 LEU A N 1
ATOM 642 C CA . LEU A 1 85 ? 3.344 19.422 6.426 1 96.12 85 LEU A CA 1
ATOM 643 C C . LEU A 1 85 ? 3.943 18.172 5.793 1 96.12 85 LEU A C 1
ATOM 645 O O . LEU A 1 85 ? 3.385 17.078 5.914 1 96.12 85 LEU A O 1
ATOM 649 N N . GLY A 1 86 ? 5.055 18.328 5.141 1 97.25 86 GLY A N 1
ATOM 650 C CA . GLY A 1 86 ? 5.754 17.203 4.539 1 97.25 86 GLY A CA 1
ATOM 651 C C . GLY A 1 86 ? 6.199 16.172 5.559 1 97.25 86 GLY A C 1
ATOM 652 O O . GLY A 1 86 ? 6.105 14.961 5.309 1 97.25 86 GLY A O 1
ATOM 653 N N . GLU A 1 87 ? 6.707 16.656 6.66 1 95.94 87 GLU A N 1
ATOM 654 C CA . GLU A 1 87 ? 7.117 15.758 7.723 1 95.94 87 GLU A CA 1
ATOM 655 C C . GLU A 1 87 ? 5.949 14.906 8.211 1 95.94 87 GLU A C 1
ATOM 657 O O . GLU A 1 87 ? 6.074 13.688 8.344 1 95.94 87 GLU A O 1
ATOM 662 N N . LEU A 1 88 ? 4.844 15.57 8.477 1 96.12 88 LEU A N 1
ATOM 663 C CA . LEU A 1 88 ? 3.648 14.852 8.914 1 96.12 88 LEU A CA 1
ATOM 664 C C . LEU A 1 88 ? 3.162 13.898 7.828 1 96.12 88 LEU A C 1
ATOM 666 O O . LEU A 1 88 ? 2.865 12.734 8.109 1 96.12 88 LEU A O 1
ATOM 670 N N . ALA A 1 89 ? 3.129 14.383 6.625 1 97.81 89 ALA A N 1
ATOM 671 C CA . ALA A 1 89 ? 2.643 13.586 5.504 1 97.81 89 ALA A CA 1
ATOM 672 C C . ALA A 1 89 ? 3.506 12.344 5.297 1 97.81 89 ALA A C 1
ATOM 674 O O . ALA A 1 89 ? 2.986 11.258 5.031 1 97.81 89 ALA A O 1
ATOM 675 N N . ARG A 1 90 ? 4.766 12.484 5.438 1 97.94 90 ARG A N 1
ATOM 676 C CA . ARG A 1 90 ? 5.672 11.352 5.258 1 97.94 90 ARG A CA 1
ATOM 677 C C . ARG A 1 90 ? 5.41 10.266 6.293 1 97.94 90 ARG A C 1
ATOM 679 O O . ARG A 1 90 ? 5.422 9.078 5.973 1 97.94 90 ARG A O 1
ATOM 686 N N . GLU A 1 91 ? 5.223 10.68 7.492 1 97.25 91 GLU A N 1
ATOM 687 C CA . GLU A 1 91 ? 4.949 9.703 8.531 1 97.25 91 GLU A CA 1
ATOM 688 C C . GLU A 1 91 ? 3.611 9 8.297 1 97.25 91 GLU A C 1
ATOM 690 O O . GLU A 1 91 ? 3.496 7.789 8.484 1 97.25 91 GLU A O 1
ATOM 695 N N . VAL A 1 92 ? 2.627 9.75 7.922 1 97.81 92 VAL A N 1
ATOM 696 C CA . VAL A 1 92 ? 1.334 9.172 7.57 1 97.81 92 VAL A CA 1
ATOM 697 C C . VAL A 1 92 ? 1.508 8.18 6.422 1 97.81 92 VAL A C 1
ATOM 699 O O . VAL A 1 92 ? 0.971 7.066 6.469 1 97.81 92 VAL A O 1
ATOM 702 N N . ALA A 1 93 ? 2.271 8.578 5.461 1 98.62 93 ALA A N 1
ATOM 703 C CA . ALA A 1 93 ? 2.523 7.719 4.309 1 98.62 93 ALA A CA 1
ATOM 704 C C . ALA A 1 93 ? 3.254 6.445 4.727 1 98.62 93 ALA A C 1
ATOM 706 O O . ALA A 1 93 ? 2.918 5.352 4.27 1 98.62 93 ALA A O 1
ATOM 707 N N . ARG A 1 94 ? 4.23 6.574 5.57 1 98.31 94 ARG A N 1
ATOM 708 C CA . ARG A 1 94 ? 4.992 5.43 6.055 1 98.31 94 ARG A CA 1
ATOM 709 C C . ARG A 1 94 ? 4.086 4.422 6.758 1 98.31 94 ARG A C 1
ATOM 711 O O . ARG A 1 94 ? 4.129 3.229 6.457 1 98.31 94 ARG A O 1
ATOM 718 N N . GLU A 1 95 ? 3.279 4.922 7.617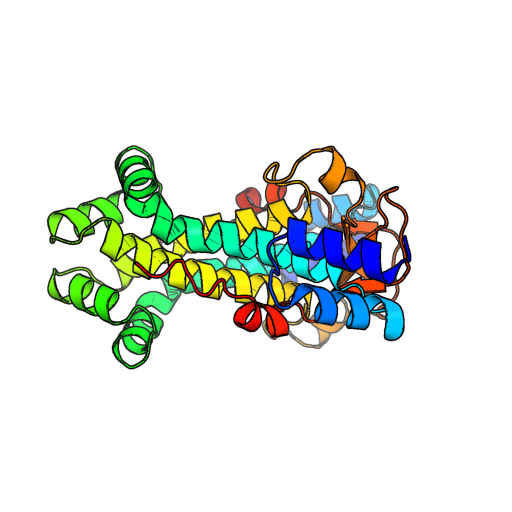 1 97.81 95 GLU A N 1
ATOM 719 C CA . GLU A 1 95 ? 2.383 4.039 8.359 1 97.81 95 GLU A CA 1
ATOM 720 C C . GLU A 1 95 ? 1.325 3.43 7.441 1 97.81 95 GLU A C 1
ATOM 722 O O . GLU A 1 95 ? 0.946 2.27 7.609 1 97.81 95 GLU A O 1
ATOM 727 N N . THR A 1 96 ? 0.851 4.223 6.543 1 98.62 96 THR A N 1
ATOM 728 C CA . THR A 1 96 ? -0.123 3.715 5.582 1 98.62 96 THR A CA 1
ATOM 729 C C . THR A 1 96 ? 0.487 2.607 4.727 1 98.62 96 THR A C 1
ATOM 731 O O . THR A 1 96 ? -0.124 1.553 4.539 1 98.62 96 THR A O 1
ATOM 734 N N . ALA A 1 97 ? 1.687 2.889 4.176 1 98.69 97 ALA A N 1
ATOM 735 C CA . ALA A 1 97 ? 2.373 1.875 3.379 1 98.69 97 ALA A CA 1
ATOM 736 C C . ALA A 1 97 ? 2.576 0.592 4.18 1 98.69 97 ALA A C 1
ATOM 738 O O . ALA A 1 97 ? 2.344 -0.508 3.67 1 98.69 97 ALA A O 1
ATOM 739 N N . PHE A 1 98 ? 2.971 0.744 5.43 1 98.25 98 PHE A N 1
ATOM 740 C CA . PHE A 1 98 ? 3.117 -0.405 6.312 1 98.25 98 PHE A CA 1
ATOM 741 C C . PHE A 1 98 ? 1.811 -1.182 6.414 1 98.25 98 PHE A C 1
ATOM 743 O O . PHE A 1 98 ? 1.805 -2.412 6.332 1 98.25 98 PHE A O 1
ATOM 750 N N . GLY A 1 99 ? 0.736 -0.485 6.613 1 97.5 99 GLY A N 1
ATOM 751 C CA . GLY A 1 99 ? -0.567 -1.121 6.711 1 97.5 99 GLY A CA 1
ATOM 752 C C . GLY A 1 99 ? -0.946 -1.905 5.469 1 97.5 99 GLY A C 1
ATOM 753 O O . GLY A 1 99 ? -1.477 -3.014 5.566 1 97.5 99 GLY A O 1
ATOM 754 N N . VAL A 1 100 ? -0.719 -1.331 4.316 1 98.06 100 VAL A N 1
ATOM 755 C CA . VAL A 1 100 ? -1.04 -2.021 3.072 1 98.06 100 VAL A CA 1
ATOM 756 C C . VAL A 1 100 ? -0.173 -3.271 2.936 1 98.06 100 VAL A C 1
ATOM 758 O O . VAL A 1 100 ? -0.67 -4.344 2.58 1 98.06 100 VAL A O 1
ATOM 761 N N . LEU A 1 101 ? 1.131 -3.139 3.217 1 98.12 101 LEU A N 1
ATOM 762 C CA . LEU A 1 101 ? 2.033 -4.281 3.15 1 98.12 101 LEU A CA 1
ATOM 763 C C . LEU A 1 101 ? 1.611 -5.367 4.133 1 98.12 101 LEU A C 1
ATOM 765 O O . LEU A 1 101 ? 1.738 -6.559 3.844 1 98.12 101 LEU A O 1
ATOM 769 N N . TYR A 1 102 ? 1.136 -4.953 5.246 1 97 102 TYR A N 1
ATOM 770 C CA . TYR A 1 102 ? 0.629 -5.898 6.234 1 97 102 TYR A CA 1
ATOM 771 C C . TYR A 1 102 ? -0.602 -6.629 5.711 1 97 102 TYR A C 1
ATOM 773 O O . TYR A 1 102 ? -0.719 -7.848 5.859 1 97 102 TYR A O 1
ATOM 781 N N . ALA A 1 103 ? -1.506 -5.891 5.09 1 96.19 103 ALA A N 1
ATOM 782 C CA . ALA A 1 103 ? -2.715 -6.484 4.523 1 96.19 103 ALA A CA 1
ATOM 783 C C . ALA A 1 103 ? -2.371 -7.496 3.434 1 96.19 103 ALA A C 1
ATOM 785 O O . ALA A 1 103 ? -3.09 -8.477 3.244 1 96.19 103 ALA A O 1
ATOM 786 N N . LEU A 1 104 ? -1.274 -7.273 2.711 1 96.44 104 LEU A N 1
ATOM 787 C CA . LEU A 1 104 ? -0.826 -8.203 1.682 1 96.44 104 LEU A CA 1
ATOM 788 C C . LEU A 1 104 ? -0.344 -9.516 2.305 1 96.44 104 LEU A C 1
ATOM 790 O O . LEU A 1 104 ? -0.414 -10.57 1.674 1 96.44 104 LEU A O 1
ATOM 794 N N . ALA A 1 105 ? 0.145 -9.391 3.533 1 94.06 105 ALA A N 1
ATOM 795 C CA . ALA A 1 105 ? 0.691 -10.562 4.211 1 94.06 105 ALA A CA 1
ATOM 796 C C . ALA A 1 105 ? -0.399 -11.312 4.969 1 94.06 105 ALA A C 1
ATOM 798 O O . ALA A 1 105 ? -0.361 -12.547 5.066 1 94.06 105 ALA A O 1
ATOM 799 N N . ASP A 1 106 ? -1.298 -10.484 5.48 1 90.62 106 ASP A N 1
ATOM 800 C CA . ASP A 1 106 ? -2.342 -11.047 6.332 1 90.62 106 ASP A CA 1
ATOM 801 C C . ASP A 1 106 ? -3.719 -10.523 5.934 1 90.62 106 ASP A C 1
ATOM 803 O O . ASP A 1 106 ? -4.113 -9.43 6.344 1 90.62 106 ASP A O 1
ATOM 807 N N . PRO A 1 107 ? -4.457 -11.406 5.277 1 85.81 107 PRO A N 1
ATOM 808 C CA . PRO A 1 107 ? -5.777 -10.961 4.824 1 85.81 107 PRO A CA 1
ATOM 809 C C . PRO A 1 107 ? -6.766 -10.781 5.973 1 85.81 107 PRO A C 1
ATOM 811 O O . PRO A 1 107 ? -7.793 -10.117 5.812 1 85.81 107 PRO A O 1
ATOM 814 N N . ALA A 1 108 ? -6.52 -11.461 7.066 1 82.81 108 ALA A N 1
ATOM 815 C CA . ALA A 1 108 ? -7.445 -11.391 8.195 1 82.81 108 ALA A CA 1
ATOM 816 C C . ALA A 1 108 ? -7.184 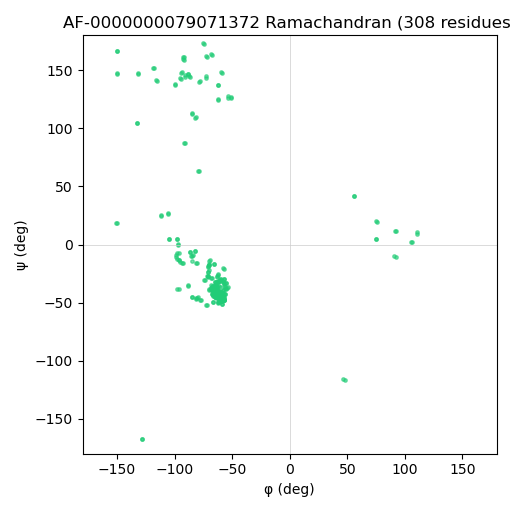-10.141 9.039 1 82.81 108 ALA A C 1
ATOM 818 O O . ALA A 1 108 ? -6.074 -9.938 9.531 1 82.81 108 ALA A O 1
ATOM 819 N N . ASP A 1 109 ? -8.062 -9.18 8.984 1 75.81 109 ASP A N 1
ATOM 820 C CA . ASP A 1 109 ? -7.887 -7.961 9.766 1 75.81 109 ASP A CA 1
ATOM 821 C C . ASP A 1 109 ? -8.695 -8.016 11.062 1 75.81 109 ASP A C 1
ATOM 823 O O . ASP A 1 109 ? -8.703 -7.059 11.836 1 75.81 109 ASP A O 1
ATOM 827 N N . GLY A 1 110 ? -9.312 -9.164 11.289 1 80.94 110 GLY A N 1
ATOM 828 C CA . GLY A 1 110 ? -10.055 -9.383 12.523 1 80.94 110 GLY A CA 1
ATOM 829 C C . GLY A 1 110 ? -11.383 -8.648 12.555 1 80.94 110 GLY A C 1
ATOM 830 O O . GLY A 1 110 ? -12.07 -8.641 13.578 1 80.94 110 GLY A O 1
ATOM 831 N N . SER A 1 111 ? -11.742 -8.023 11.508 1 85.94 111 SER A N 1
ATOM 832 C CA . SER A 1 111 ? -12.945 -7.199 11.484 1 85.94 111 SER A CA 1
ATOM 833 C C . SER A 1 111 ? -14.188 -8.031 11.188 1 85.94 111 SER A C 1
ATOM 835 O O . SER A 1 111 ? -15.312 -7.562 11.352 1 85.94 111 SER A O 1
ATOM 837 N N . LEU A 1 112 ? -14.039 -9.266 10.812 1 91.94 112 LEU A N 1
ATOM 838 C CA . LEU A 1 112 ? -15.148 -10.117 10.406 1 91.94 112 LEU A CA 1
ATOM 839 C C . LEU A 1 112 ? -15.281 -11.32 11.336 1 91.94 112 LEU A C 1
ATOM 841 O O . LEU A 1 112 ? -14.289 -11.781 11.898 1 91.94 112 LEU A O 1
ATOM 845 N N . PRO A 1 113 ? -16.484 -11.82 11.469 1 93.38 113 PRO A N 1
ATOM 846 C CA . PRO A 1 113 ? -16.656 -13.07 12.203 1 93.38 113 PRO A CA 1
ATOM 847 C C . PRO A 1 113 ? -15.859 -14.227 11.594 1 93.38 113 PRO A C 1
ATOM 849 O O . PRO A 1 113 ? -15.719 -14.305 10.367 1 93.38 113 PRO A O 1
ATOM 852 N N . ALA A 1 114 ? -15.43 -15.102 12.43 1 92.62 114 ALA A N 1
ATOM 853 C CA . ALA A 1 114 ? -14.586 -16.219 12.016 1 92.62 114 ALA A CA 1
ATOM 854 C C . ALA A 1 114 ? -15.281 -17.062 10.945 1 92.62 114 ALA A C 1
ATOM 856 O O . ALA A 1 114 ? -14.641 -17.516 9.992 1 92.62 114 ALA A O 1
ATOM 857 N N . GLU A 1 115 ? -16.594 -17.219 11.148 1 93.81 115 GLU A N 1
ATOM 858 C CA . GLU A 1 115 ? -17.359 -18.062 10.234 1 93.81 115 GLU A CA 1
ATOM 859 C C . GLU A 1 115 ? -17.359 -17.484 8.82 1 93.81 115 GLU A C 1
ATOM 861 O O . GLU A 1 115 ? -17.391 -18.234 7.84 1 93.81 115 GLU A O 1
ATOM 866 N N . ILE A 1 116 ? -17.312 -16.203 8.734 1 94.62 116 ILE A N 1
ATOM 867 C CA . ILE A 1 116 ? -17.281 -15.523 7.445 1 94.62 116 ILE A CA 1
ATOM 868 C C . ILE A 1 116 ? -15.852 -15.547 6.891 1 94.62 116 ILE A C 1
ATOM 870 O O . ILE A 1 116 ? -15.633 -15.914 5.73 1 94.62 116 ILE A O 1
ATOM 874 N N . GLU A 1 117 ? -14.898 -15.227 7.746 1 94.5 117 GLU A N 1
ATOM 875 C CA . GLU A 1 117 ? -13.492 -15.148 7.363 1 94.5 117 GLU A CA 1
ATOM 876 C C . GLU A 1 117 ? -13.008 -16.453 6.758 1 94.5 117 GLU A C 1
ATOM 878 O O . GLU A 1 117 ? -12.242 -16.453 5.785 1 94.5 117 GLU A O 1
ATOM 883 N N . GLU A 1 118 ? -13.469 -17.531 7.242 1 94.19 118 GLU A N 1
ATOM 884 C CA . GLU A 1 118 ? -13.023 -18.859 6.809 1 94.19 118 GLU A CA 1
ATOM 885 C C . GLU A 1 118 ? -13.508 -19.172 5.395 1 94.19 118 GLU A C 1
ATOM 887 O O . GLU A 1 118 ? -13 -20.078 4.746 1 94.19 118 GLU A O 1
ATOM 892 N N . GLN A 1 119 ? -14.477 -18.406 4.961 1 96 119 GLN A N 1
ATOM 893 C CA . GLN A 1 119 ? -15.062 -18.672 3.65 1 96 119 GLN A CA 1
ATOM 894 C C . GLN A 1 119 ? -14.461 -17.766 2.584 1 96 119 GLN A C 1
ATOM 896 O O . GLN A 1 119 ? -14.75 -17.922 1.395 1 96 119 GLN A O 1
ATOM 901 N N . LEU A 1 120 ? -13.688 -16.859 3.021 1 97.19 120 LEU A N 1
ATOM 902 C CA . LEU A 1 120 ? -13.203 -15.828 2.115 1 97.19 120 LEU A CA 1
ATOM 903 C C . LEU A 1 120 ? -11.883 -16.25 1.476 1 97.19 120 LEU A C 1
ATOM 905 O O . LEU A 1 120 ? -11.07 -16.922 2.109 1 97.19 120 LEU A O 1
ATOM 909 N N . PRO A 1 121 ? -11.703 -15.844 0.221 1 97.06 121 PRO A N 1
ATOM 910 C CA . PRO A 1 121 ? -10.398 -16.031 -0.41 1 97.06 121 PRO A CA 1
ATOM 911 C C . PRO A 1 121 ? -9.312 -15.164 0.208 1 97.06 121 PRO A C 1
ATOM 913 O O . PRO A 1 121 ? -9.609 -14.281 1.022 1 97.06 121 PRO A O 1
ATOM 916 N N . SER A 1 122 ? -8.125 -15.523 -0.072 1 96.94 122 SER A N 1
ATOM 917 C CA . SER A 1 122 ? -6.949 -14.734 0.271 1 96.94 122 SER A CA 1
ATOM 918 C C . SER A 1 122 ? -6.062 -14.508 -0.947 1 96.94 122 SER A C 1
ATOM 920 O O . SER A 1 122 ? -6.531 -14.562 -2.084 1 96.94 122 SER A O 1
ATOM 922 N N . TRP A 1 123 ? -4.867 -14.047 -0.734 1 97.44 123 TRP A N 1
ATOM 923 C CA . TRP A 1 123 ? -3.93 -13.75 -1.813 1 97.44 123 TRP A CA 1
ATOM 924 C C . TRP A 1 123 ? -2.488 -13.945 -1.352 1 97.44 123 TRP A C 1
ATOM 926 O O . TRP A 1 123 ? -2.23 -14.109 -0.158 1 97.44 123 TRP A O 1
ATOM 936 N N . ARG A 1 124 ? -1.612 -13.977 -2.283 1 96.62 124 ARG A N 1
ATOM 937 C CA . ARG A 1 124 ? -0.174 -13.969 -2.039 1 96.62 124 ARG A CA 1
ATOM 938 C C . ARG A 1 124 ? 0.573 -13.297 -3.186 1 96.62 124 ARG A C 1
ATOM 940 O O . ARG A 1 124 ? 0.108 -13.312 -4.328 1 96.62 124 ARG A O 1
ATOM 947 N N . LEU A 1 125 ? 1.618 -12.672 -2.834 1 97.19 125 LEU A N 1
ATOM 948 C CA . LEU A 1 125 ? 2.461 -12.055 -3.85 1 97.19 125 LEU A CA 1
ATOM 949 C C . LEU A 1 125 ? 3.451 -13.062 -4.426 1 97.19 125 LEU A C 1
ATOM 951 O O . LEU A 1 125 ? 4.367 -13.508 -3.727 1 97.19 125 LEU A O 1
ATOM 955 N N . ALA A 1 126 ? 3.281 -13.391 -5.699 1 97.19 126 ALA A N 1
ATOM 956 C CA . ALA A 1 126 ? 4.137 -14.367 -6.371 1 97.19 126 ALA A CA 1
ATOM 957 C C . ALA A 1 126 ? 5.203 -13.68 -7.215 1 97.19 126 ALA A C 1
ATOM 959 O O . ALA A 1 126 ? 4.922 -12.68 -7.891 1 97.19 126 ALA A O 1
ATOM 960 N N . GLU A 1 127 ? 6.352 -14.18 -7.145 1 98.19 127 GLU A N 1
ATOM 961 C CA . GLU A 1 127 ? 7.449 -13.641 -7.945 1 98.19 127 GLU A CA 1
ATOM 962 C C . GLU A 1 127 ? 7.359 -14.125 -9.391 1 98.19 127 GLU A C 1
ATOM 964 O O . GLU A 1 127 ? 7.043 -15.289 -9.648 1 98.19 127 GLU A O 1
ATOM 969 N N . LEU A 1 128 ? 7.66 -13.242 -10.266 1 97.81 128 LEU A N 1
ATOM 970 C CA . LEU A 1 128 ? 7.84 -13.539 -11.68 1 97.81 128 LEU A CA 1
ATOM 971 C C . LEU A 1 128 ? 9.273 -13.266 -12.117 1 97.81 128 LEU A C 1
ATOM 973 O O . LEU A 1 128 ? 9.883 -12.289 -11.68 1 97.81 128 LEU A O 1
ATOM 977 N N . ASP A 1 129 ? 9.781 -14.141 -12.977 1 97.31 129 ASP A N 1
ATOM 978 C CA . ASP A 1 129 ? 11.094 -13.859 -13.547 1 97.31 129 ASP A CA 1
ATOM 979 C C . ASP A 1 129 ? 11 -12.766 -14.609 1 97.31 129 ASP A C 1
ATOM 981 O O . ASP A 1 129 ? 9.922 -12.25 -14.883 1 97.31 129 ASP A O 1
ATOM 985 N N . PRO A 1 130 ? 12.156 -12.328 -15.109 1 95.56 130 PRO A N 1
ATOM 986 C CA . PRO A 1 130 ? 12.133 -11.219 -16.062 1 95.56 130 PRO A CA 1
ATOM 987 C C . PRO A 1 130 ? 11.289 -11.531 -17.297 1 95.56 130 PRO A C 1
ATOM 989 O O . PRO A 1 130 ? 10.82 -10.609 -17.984 1 95.56 130 PRO A O 1
ATOM 992 N N . ALA A 1 131 ? 11.039 -12.75 -17.594 1 96.25 131 ALA A N 1
ATOM 993 C CA . ALA A 1 131 ? 10.234 -13.156 -18.75 1 96.25 131 ALA A CA 1
ATOM 994 C C . ALA A 1 131 ? 8.75 -13.18 -18.391 1 96.25 131 ALA A C 1
ATOM 996 O O . ALA A 1 131 ? 7.902 -13.43 -19.25 1 96.25 131 ALA A O 1
ATOM 997 N N . GLY A 1 132 ? 8.461 -12.977 -17.125 1 95.25 132 GLY A N 1
ATOM 998 C CA . GLY A 1 132 ? 7.07 -12.93 -16.703 1 95.25 132 GLY A CA 1
ATOM 999 C C . GLY A 1 132 ? 6.531 -14.273 -16.266 1 95.25 132 GLY A C 1
ATOM 1000 O O . GLY A 1 132 ? 5.32 -14.453 -16.125 1 95.25 132 GLY A O 1
ATOM 1001 N N . GLU A 1 133 ? 7.406 -15.227 -16.094 1 96.94 133 GLU A N 1
ATOM 1002 C CA . GLU A 1 133 ? 6.992 -16.547 -15.656 1 96.94 133 GLU A CA 1
ATOM 1003 C C . GLU A 1 133 ? 7.129 -16.703 -14.141 1 96.94 133 GLU A C 1
ATOM 1005 O O . GLU A 1 133 ? 8.102 -16.234 -13.555 1 96.94 133 GLU A O 1
ATOM 1010 N N . PRO A 1 134 ? 6.18 -17.422 -13.578 1 96 134 PRO A N 1
ATOM 1011 C CA . PRO A 1 134 ? 6.281 -17.656 -12.133 1 96 134 PRO A CA 1
ATOM 1012 C C . PRO A 1 134 ? 7.527 -18.438 -11.75 1 96 134 PRO A C 1
ATOM 1014 O O . PRO A 1 134 ? 7.863 -19.438 -12.406 1 96 134 PRO A O 1
ATOM 1017 N N . THR A 1 135 ? 8.172 -18.047 -10.711 1 97.12 135 THR A N 1
ATOM 1018 C CA . THR A 1 135 ? 9.375 -18.734 -10.25 1 97.12 135 THR A CA 1
ATOM 1019 C C . THR A 1 135 ? 9.031 -19.781 -9.195 1 97.12 135 THR A C 1
ATOM 1021 O O . THR A 1 135 ? 9.859 -20.641 -8.875 1 97.12 135 THR A O 1
ATOM 1024 N N . GLY A 1 136 ? 7.793 -19.656 -8.641 1 95.88 136 GLY A N 1
ATOM 1025 C CA . GLY A 1 136 ? 7.398 -20.516 -7.531 1 95.88 136 GLY A CA 1
ATOM 1026 C C . GLY A 1 136 ? 7.688 -19.891 -6.176 1 95.88 136 GLY A C 1
ATOM 1027 O O . GLY A 1 136 ? 7.223 -20.391 -5.148 1 95.88 136 GLY A O 1
ATOM 1028 N N . ARG A 1 137 ? 8.422 -18.812 -6.168 1 97.44 137 ARG A N 1
ATOM 1029 C CA . ARG A 1 137 ? 8.727 -18.125 -4.926 1 97.44 137 ARG A CA 1
ATOM 1030 C C . ARG A 1 137 ? 7.703 -17.031 -4.641 1 97.44 137 ARG A C 1
ATOM 1032 O O . ARG A 1 137 ? 6.992 -16.594 -5.543 1 97.44 137 ARG A O 1
ATOM 1039 N N . HIS A 1 138 ? 7.617 -16.609 -3.314 1 97 138 HIS A N 1
ATOM 1040 C CA . HIS A 1 138 ? 6.629 -15.633 -2.889 1 97 138 HIS A CA 1
ATOM 1041 C C . HIS A 1 138 ? 7.273 -14.539 -2.037 1 97 138 HIS A C 1
ATOM 1043 O O . HIS A 1 138 ? 8.273 -14.781 -1.364 1 97 138 HIS A O 1
ATOM 1049 N N . LEU A 1 139 ? 6.73 -13.375 -2.17 1 97.25 139 LEU A N 1
ATOM 1050 C CA . LEU A 1 139 ? 7.164 -12.258 -1.343 1 97.25 139 LEU A CA 1
ATOM 1051 C C . LEU A 1 139 ? 6.328 -12.164 -0.072 1 97.25 139 LEU A C 1
ATOM 1053 O O . LEU A 1 139 ? 5.402 -11.352 0.009 1 97.25 139 LEU A O 1
ATOM 1057 N N . ASP A 1 140 ? 6.66 -12.82 0.936 1 94.19 140 ASP A N 1
ATOM 1058 C CA . ASP A 1 140 ? 5.891 -12.875 2.174 1 94.19 140 ASP A CA 1
ATOM 1059 C C . ASP A 1 140 ? 6.375 -11.828 3.172 1 94.19 140 ASP A C 1
ATOM 1061 O O . ASP A 1 140 ? 7.551 -11.453 3.166 1 94.19 140 ASP A O 1
ATOM 1065 N N . ALA A 1 141 ? 5.516 -11.336 3.949 1 95.56 141 ALA A N 1
ATOM 1066 C CA . ALA A 1 141 ? 5.801 -10.547 5.148 1 95.56 141 ALA A CA 1
ATOM 1067 C C . ALA A 1 141 ? 6.68 -9.344 4.816 1 95.56 141 ALA A C 1
ATOM 1069 O O . ALA A 1 141 ? 7.656 -9.062 5.516 1 95.56 141 ALA A O 1
ATOM 1070 N N . LEU A 1 142 ? 6.414 -8.672 3.723 1 97.25 142 LEU A N 1
ATOM 1071 C CA . LEU A 1 142 ? 7.176 -7.508 3.291 1 97.25 142 LEU A CA 1
ATOM 1072 C C . LEU A 1 142 ? 7.176 -6.426 4.367 1 97.25 142 LEU A C 1
ATOM 1074 O O . LEU A 1 142 ? 8.156 -5.688 4.516 1 97.25 142 LEU A O 1
ATOM 1078 N N . HIS A 1 143 ? 6.109 -6.34 5.191 1 96.44 143 HIS A N 1
ATOM 1079 C CA . HIS A 1 143 ? 5.977 -5.32 6.227 1 96.44 143 HIS A CA 1
ATOM 1080 C C . HIS A 1 143 ? 7.07 -5.461 7.277 1 96.44 143 HIS A C 1
ATOM 1082 O O . HIS A 1 143 ? 7.48 -4.469 7.891 1 96.44 143 HIS A O 1
ATOM 1088 N N . GLU A 1 144 ? 7.539 -6.629 7.434 1 95.69 144 GLU A N 1
ATOM 1089 C CA . GLU A 1 144 ? 8.578 -6.867 8.43 1 95.69 144 GLU A CA 1
ATOM 1090 C C . GLU A 1 144 ? 9.914 -6.27 7.984 1 95.69 144 GLU A C 1
ATOM 1092 O O . GLU A 1 144 ? 10.758 -5.934 8.82 1 95.69 144 GLU A O 1
ATOM 1097 N N . ASP A 1 145 ? 10.148 -6.141 6.688 1 93.81 145 ASP A N 1
ATOM 1098 C CA . ASP A 1 145 ? 11.414 -5.637 6.148 1 93.81 145 ASP A CA 1
ATOM 1099 C C . ASP A 1 145 ? 11.305 -4.156 5.789 1 93.81 145 ASP A C 1
ATOM 1101 O O . ASP A 1 145 ? 12.305 -3.512 5.477 1 93.81 145 ASP A O 1
ATOM 1105 N N . PHE A 1 146 ? 10.156 -3.66 5.832 1 96.81 146 PHE A N 1
ATOM 1106 C CA . PHE A 1 146 ? 9.891 -2.311 5.352 1 96.81 146 PHE A CA 1
ATOM 1107 C C . PHE A 1 146 ? 10.68 -1.283 6.16 1 96.81 146 PHE A C 1
ATOM 1109 O O . PHE A 1 146 ? 11.414 -0.473 5.594 1 96.81 146 PHE A O 1
ATOM 1116 N N . ALA A 1 147 ? 10.609 -1.343 7.426 1 92.06 147 ALA A N 1
ATOM 1117 C CA . ALA A 1 147 ? 11.305 -0.386 8.281 1 92.06 147 ALA A CA 1
ATOM 1118 C C . ALA A 1 147 ? 12.82 -0.498 8.109 1 92.06 147 ALA A C 1
ATOM 1120 O O . ALA A 1 147 ? 13.523 0.511 8.125 1 92.06 147 ALA A O 1
ATOM 1121 N N . GLY A 1 148 ? 13.258 -1.678 7.91 1 90.12 148 GLY A N 1
ATOM 1122 C CA . GLY A 1 148 ? 14.688 -1.909 7.789 1 90.12 148 GLY A CA 1
ATOM 1123 C C . GLY A 1 148 ? 15.273 -1.352 6.504 1 90.12 148 GLY A C 1
ATOM 1124 O O . GLY A 1 148 ? 16.484 -1.124 6.414 1 90.12 148 GLY A O 1
ATOM 1125 N N . LEU A 1 149 ? 14.461 -1.075 5.539 1 91.81 149 LEU A N 1
ATOM 1126 C CA . LEU A 1 149 ? 14.945 -0.604 4.246 1 91.81 149 LEU A CA 1
ATOM 1127 C C . LEU A 1 149 ? 14.695 0.891 4.082 1 91.81 149 LEU A C 1
ATOM 1129 O O . LEU A 1 149 ? 14.875 1.44 2.994 1 91.81 149 LEU A O 1
ATOM 1133 N N . GLU A 1 150 ? 14.203 1.467 5.152 1 91.5 150 GLU A N 1
ATOM 1134 C CA . GLU A 1 150 ? 14.07 2.918 5.09 1 91.5 150 GLU A CA 1
ATOM 1135 C C . GLU A 1 150 ? 15.375 3.58 4.656 1 91.5 150 GLU A C 1
ATOM 1137 O O . GLU A 1 150 ? 16.422 3.332 5.25 1 91.5 150 GLU A O 1
ATOM 1142 N N . PRO A 1 151 ? 15.297 4.398 3.631 1 83.31 151 PRO A N 1
ATOM 1143 C CA . PRO A 1 151 ? 16.531 5.062 3.186 1 83.31 151 PRO A CA 1
ATOM 1144 C C . PRO A 1 151 ? 17.125 5.969 4.254 1 83.31 151 PRO A C 1
ATOM 1146 O O . PRO A 1 151 ? 16.391 6.637 4.984 1 83.31 151 PRO A O 1
ATOM 1149 N N . LYS A 1 152 ? 18.297 5.977 4.762 1 70.06 152 LYS A N 1
ATOM 1150 C CA . LYS A 1 152 ? 18.969 6.703 5.832 1 70.06 152 LYS A CA 1
ATOM 1151 C C . LYS A 1 152 ? 19.203 8.164 5.449 1 70.06 152 LYS A C 1
ATOM 1153 O O . LYS A 1 152 ? 19.312 9.023 6.316 1 70.06 152 LYS A O 1
ATOM 1158 N N . GLY A 1 153 ? 19.188 8.602 4.258 1 55.88 153 GLY A N 1
ATOM 1159 C CA . GLY A 1 153 ? 19.656 9.938 3.91 1 55.88 153 GLY A CA 1
ATOM 1160 C C . GLY A 1 153 ? 18.531 10.953 3.783 1 55.88 153 GLY A C 1
ATOM 1161 O O . GLY A 1 153 ? 18.781 12.117 3.482 1 55.88 153 GLY A O 1
ATOM 1162 N N . ILE A 1 154 ? 17.312 10.836 3.719 1 44.38 154 ILE A N 1
ATOM 1163 C CA . ILE A 1 154 ? 16.422 11.914 3.307 1 44.38 154 ILE A CA 1
ATOM 1164 C C . ILE A 1 154 ? 16.078 12.789 4.512 1 44.38 154 ILE A C 1
ATOM 1166 O O . ILE A 1 154 ? 15.094 13.531 4.484 1 44.38 154 ILE A O 1
ATOM 1170 N N . VAL A 1 155 ? 16.391 12.438 5.695 1 39.44 155 VAL A N 1
ATOM 1171 C CA . VAL A 1 155 ? 16.016 13.461 6.656 1 39.44 155 VAL A CA 1
ATOM 1172 C C . VAL A 1 155 ? 16.609 14.812 6.246 1 39.44 155 VAL A C 1
ATOM 1174 O O . VAL A 1 155 ? 17.797 14.906 5.965 1 39.44 155 VAL A O 1
ATOM 1177 N N . PRO A 1 156 ? 15.695 15.906 6.125 1 33.59 156 PRO A N 1
ATOM 1178 C CA . PRO A 1 156 ? 16.328 17.219 5.98 1 33.59 156 PRO A CA 1
ATOM 1179 C C . PRO A 1 156 ? 17.375 17.5 7.059 1 33.59 156 PRO A C 1
ATOM 1181 O O . PRO A 1 156 ? 17.297 16.922 8.148 1 33.59 156 PRO A O 1
ATOM 1184 N N . MET B 1 1 ? -28.75 -23.297 -1.724 1 76.56 1 MET B N 1
ATOM 1185 C CA . MET B 1 1 ? -28.078 -22.016 -1.907 1 76.56 1 MET B CA 1
ATOM 1186 C C . MET B 1 1 ? -27.109 -22.062 -3.086 1 76.56 1 MET B C 1
ATOM 1188 O O . MET B 1 1 ? -26.281 -22.969 -3.172 1 76.56 1 MET B O 1
ATOM 1192 N N . THR B 1 2 ? -27.375 -21.297 -4.137 1 91.31 2 THR B N 1
ATOM 1193 C CA . THR B 1 2 ? -26.531 -21.297 -5.324 1 91.31 2 THR B CA 1
ATOM 1194 C C . THR B 1 2 ? -25.203 -20.594 -5.043 1 91.31 2 THR B C 1
ATOM 1196 O O . THR B 1 2 ? -25.016 -20 -3.977 1 91.31 2 THR B O 1
ATOM 1199 N N . GLU B 1 3 ? -24.328 -20.875 -5.875 1 92.56 3 GLU B N 1
ATOM 1200 C CA . GLU B 1 3 ? -23.047 -20.188 -5.777 1 92.56 3 GLU B CA 1
ATOM 1201 C C . GLU B 1 3 ? -23.234 -18.672 -5.773 1 92.56 3 GLU B C 1
ATOM 1203 O O . GLU B 1 3 ? -22.562 -17.953 -5.027 1 92.56 3 GLU B O 1
ATOM 1208 N N . LEU B 1 4 ? -24.188 -18.188 -6.555 1 95 4 LEU B N 1
ATOM 1209 C CA . LEU B 1 4 ? -24.484 -16.75 -6.633 1 95 4 LEU B CA 1
ATOM 1210 C C . LEU B 1 4 ? -25.016 -16.234 -5.305 1 95 4 LEU B C 1
ATOM 1212 O O . LEU B 1 4 ? -24.641 -15.141 -4.867 1 95 4 LEU B O 1
ATOM 1216 N N . ASP B 1 5 ? -25.844 -16.969 -4.668 1 95.31 5 ASP B N 1
ATOM 1217 C CA . ASP B 1 5 ? -26.391 -16.594 -3.365 1 95.31 5 ASP B CA 1
ATOM 1218 C C . ASP B 1 5 ? -25.281 -16.516 -2.316 1 95.31 5 ASP B C 1
ATOM 1220 O O . ASP B 1 5 ? -25.25 -15.594 -1.506 1 95.31 5 ASP B O 1
ATOM 1224 N N . ARG B 1 6 ? -24.516 -17.5 -2.363 1 96 6 ARG B N 1
ATOM 1225 C CA . ARG B 1 6 ? -23.422 -17.547 -1.408 1 96 6 ARG B CA 1
ATOM 1226 C C . ARG B 1 6 ? -22.484 -16.359 -1.578 1 96 6 ARG B C 1
ATOM 1228 O O . ARG B 1 6 ? -22.141 -15.688 -0.602 1 96 6 ARG B O 1
ATOM 1235 N N . LEU B 1 7 ? -22.109 -16.094 -2.795 1 97.5 7 LEU B N 1
ATOM 1236 C CA . LEU B 1 7 ? -21.234 -14.977 -3.092 1 97.5 7 LEU B CA 1
ATOM 1237 C C . LEU B 1 7 ? -21.875 -13.656 -2.678 1 97.5 7 LEU B C 1
ATOM 1239 O O . LEU B 1 7 ? -21.203 -12.789 -2.096 1 97.5 7 LEU B O 1
ATOM 1243 N N . THR B 1 8 ? -23.094 -13.484 -2.961 1 97.69 8 THR B N 1
ATOM 1244 C CA . THR B 1 8 ? -23.812 -12.266 -2.602 1 97.69 8 THR B CA 1
ATOM 1245 C C . THR B 1 8 ? -23.781 -12.047 -1.092 1 97.69 8 THR B C 1
ATOM 1247 O O . THR B 1 8 ? -23.5 -10.938 -0.626 1 97.69 8 THR B O 1
ATOM 1250 N N . ALA B 1 9 ? -24 -13.07 -0.374 1 96.56 9 ALA B N 1
ATOM 1251 C CA . ALA B 1 9 ? -23.984 -12.984 1.084 1 96.56 9 ALA B CA 1
ATOM 1252 C C . ALA B 1 9 ? -22.609 -12.594 1.6 1 96.56 9 ALA B C 1
ATOM 1254 O O . ALA B 1 9 ? -22.484 -11.828 2.557 1 96.56 9 ALA B O 1
ATOM 1255 N N . LEU B 1 10 ? -21.594 -13.148 0.989 1 97.06 10 LEU B N 1
ATOM 1256 C CA . LEU B 1 10 ? -20.219 -12.836 1.401 1 97.06 10 LEU B CA 1
ATOM 1257 C C . LEU B 1 10 ? -19.875 -11.383 1.103 1 97.06 10 LEU B C 1
ATOM 1259 O O . LEU B 1 10 ? -19.266 -10.703 1.927 1 97.06 10 LEU B O 1
ATOM 1263 N N . PHE B 1 11 ? -20.297 -10.898 -0.009 1 97.44 11 PHE B N 1
ATOM 1264 C CA . PHE B 1 11 ? -20.094 -9.492 -0.337 1 97.44 11 PHE B CA 1
ATOM 1265 C C . PHE B 1 11 ? -20.844 -8.586 0.635 1 97.44 11 PHE B C 1
ATOM 1267 O O . PHE B 1 11 ? -20.344 -7.547 1.045 1 97.44 11 PHE B O 1
ATOM 1274 N N . GLU B 1 12 ? -22.016 -8.953 0.967 1 96.31 12 GLU B N 1
ATOM 1275 C CA . GLU B 1 12 ? -22.797 -8.188 1.946 1 96.31 12 GLU B CA 1
ATOM 1276 C C . GLU B 1 12 ? -22.078 -8.156 3.297 1 96.31 12 GLU B C 1
ATOM 1278 O O . GLU B 1 12 ? -22.031 -7.113 3.951 1 96.31 12 GLU B O 1
ATOM 1283 N N . ALA B 1 13 ? -21.578 -9.305 3.666 1 95 13 ALA B N 1
ATOM 1284 C CA . ALA B 1 13 ? -20.844 -9.383 4.93 1 95 13 ALA B CA 1
ATOM 1285 C C . ALA B 1 13 ? -19.641 -8.461 4.922 1 95 13 ALA B C 1
ATOM 1287 O O . ALA B 1 13 ? -19.25 -7.926 5.965 1 95 13 ALA B O 1
ATOM 1288 N N . LEU B 1 14 ? -19.047 -8.25 3.715 1 94.75 14 LEU B N 1
ATOM 1289 C CA . LEU B 1 14 ? -17.875 -7.375 3.568 1 94.75 14 LEU B CA 1
ATOM 1290 C C . LEU B 1 14 ? -18.297 -5.91 3.516 1 94.75 14 LEU B C 1
ATOM 1292 O O . LEU B 1 14 ? -17.453 -5.016 3.58 1 94.75 14 LEU B O 1
ATOM 1296 N N . GLY B 1 15 ? -19.578 -5.648 3.289 1 92.88 15 GLY B N 1
ATOM 1297 C CA . GLY B 1 15 ? -20.062 -4.285 3.352 1 92.88 15 GLY B CA 1
ATOM 1298 C C . GLY B 1 15 ? -20.453 -3.725 1.995 1 92.88 15 GLY B C 1
ATOM 1299 O O . GLY B 1 15 ? -20.609 -2.514 1.841 1 92.88 15 GLY B O 1
ATOM 1300 N N . ALA B 1 16 ? -20.516 -4.531 0.921 1 93.25 16 ALA B N 1
ATOM 1301 C CA . ALA B 1 16 ? -20.875 -4.051 -0.41 1 93.25 16 ALA B CA 1
ATOM 1302 C C . ALA B 1 16 ? -22.344 -3.652 -0.473 1 93.25 16 ALA B C 1
ATOM 1304 O O . ALA B 1 16 ? -22.766 -2.93 -1.381 1 93.25 16 ALA B O 1
ATOM 1305 N N . ASP B 1 17 ? -23.141 -3.955 0.398 1 86.44 17 ASP B N 1
ATOM 1306 C CA . ASP B 1 17 ? -24.547 -3.598 0.555 1 86.44 17 ASP B CA 1
ATOM 1307 C C . ASP B 1 17 ? -25.297 -3.768 -0.759 1 86.44 17 ASP B C 1
ATOM 1309 O O . ASP B 1 17 ? -25.281 -4.848 -1.354 1 86.44 17 ASP B O 1
ATOM 1313 N N . GLY B 1 18 ? -25.844 -2.613 -1.354 1 88.25 18 GLY B N 1
ATOM 1314 C CA . GLY B 1 18 ? -26.703 -2.67 -2.521 1 88.25 18 GLY B CA 1
ATOM 1315 C C . GLY B 1 18 ? -26 -3.168 -3.766 1 88.25 18 GLY B C 1
ATOM 1316 O O . GLY B 1 18 ? -26.641 -3.645 -4.703 1 88.25 18 GLY B O 1
ATOM 1317 N N . ASP B 1 19 ? -24.656 -3.188 -3.807 1 93 19 ASP B N 1
ATOM 1318 C CA . ASP B 1 19 ? -23.906 -3.572 -4.988 1 93 19 ASP B CA 1
ATOM 1319 C C . ASP B 1 19 ? -23.469 -5.035 -4.914 1 93 19 ASP B C 1
ATOM 1321 O O . ASP B 1 19 ? -22.875 -5.566 -5.855 1 93 19 ASP B O 1
ATOM 1325 N N . ALA B 1 20 ? -23.797 -5.707 -3.904 1 96.44 20 ALA B N 1
ATOM 1326 C CA . ALA B 1 20 ? -23.328 -7.062 -3.639 1 96.44 20 ALA B CA 1
ATOM 1327 C C . ALA B 1 20 ? -23.719 -8.016 -4.766 1 96.44 20 ALA B C 1
ATOM 1329 O O . ALA B 1 20 ? -22.891 -8.773 -5.27 1 96.44 20 ALA B O 1
ATOM 1330 N N . PRO B 1 21 ? -24.969 -7.922 -5.254 1 96.38 21 PRO B N 1
ATOM 1331 C CA . PRO B 1 21 ? -25.344 -8.844 -6.324 1 96.38 21 PRO B CA 1
ATOM 1332 C C . PRO B 1 21 ? -24.531 -8.633 -7.598 1 96.38 21 PRO B C 1
ATOM 1334 O O . PRO B 1 21 ? -24.219 -9.594 -8.297 1 96.38 21 PRO B O 1
ATOM 1337 N N . ASP B 1 22 ? -24.203 -7.434 -7.914 1 96.38 22 ASP B N 1
ATOM 1338 C CA . ASP B 1 22 ? -23.422 -7.133 -9.109 1 96.38 22 ASP B CA 1
ATOM 1339 C C . ASP B 1 22 ? -22.016 -7.711 -9.008 1 96.38 22 ASP B C 1
ATOM 1341 O O . ASP B 1 22 ? -21.5 -8.281 -9.969 1 96.38 22 ASP B O 1
ATOM 1345 N N . TRP B 1 23 ? -21.438 -7.535 -7.879 1 96.25 23 TRP B N 1
ATOM 1346 C CA . TRP B 1 23 ? -20.125 -8.109 -7.637 1 96.25 23 TRP B CA 1
ATOM 1347 C C . TRP B 1 23 ? -20.156 -9.625 -7.742 1 96.25 23 TRP B C 1
ATOM 1349 O O . TRP B 1 23 ? -19.266 -10.234 -8.344 1 96.25 23 TRP B O 1
ATOM 1359 N N . ALA B 1 24 ? -21.156 -10.211 -7.145 1 97.44 24 ALA B N 1
ATOM 1360 C CA . ALA B 1 24 ? -21.312 -11.664 -7.156 1 97.44 24 ALA B CA 1
ATOM 1361 C C . ALA B 1 24 ? -21.453 -12.195 -8.578 1 97.44 24 ALA B C 1
ATOM 1363 O O . ALA B 1 24 ? -20.828 -13.188 -8.953 1 97.44 24 ALA B O 1
ATOM 1364 N N . GLU B 1 25 ? -22.219 -11.508 -9.367 1 97.25 25 GLU B N 1
ATOM 1365 C CA . GLU B 1 25 ? -22.422 -11.898 -10.758 1 97.25 25 GLU B CA 1
ATOM 1366 C C . GLU B 1 25 ? -21.125 -11.805 -11.547 1 97.25 25 GLU B C 1
ATOM 1368 O O . GLU B 1 25 ? -20.812 -12.68 -12.359 1 97.25 25 GLU B O 1
ATOM 1373 N N . SER B 1 26 ? -20.453 -10.703 -11.328 1 96.38 26 SER B N 1
ATOM 1374 C CA . SER B 1 26 ? -19.188 -10.508 -12.008 1 96.38 26 SER B CA 1
ATOM 1375 C C . SER B 1 26 ? -18.234 -11.664 -11.719 1 96.38 26 SER B C 1
ATOM 1377 O O . SER B 1 26 ? -17.531 -12.148 -12.625 1 96.38 26 SER B O 1
ATOM 1379 N N . GLU B 1 27 ? -18.219 -12.164 -10.547 1 97.06 27 GLU B N 1
ATOM 1380 C CA . GLU B 1 27 ? -17.328 -13.273 -10.219 1 97.06 27 GLU B CA 1
ATOM 1381 C C . GLU B 1 27 ? -17.875 -14.594 -10.766 1 97.06 27 GLU B C 1
ATOM 1383 O O . GLU B 1 27 ? -17.141 -15.359 -11.398 1 97.06 27 GLU B O 1
ATOM 1388 N N . ALA B 1 28 ? -19.078 -14.844 -10.555 1 95.81 28 ALA B N 1
ATOM 1389 C CA . ALA B 1 28 ? -19.656 -16.141 -10.922 1 95.81 28 ALA B CA 1
ATOM 1390 C C . ALA B 1 28 ? -19.688 -16.312 -12.438 1 95.81 28 ALA B C 1
ATOM 1392 O O . ALA B 1 28 ? -19.406 -17.391 -12.953 1 95.81 28 ALA B O 1
ATOM 1393 N N . GLU B 1 29 ? -19.938 -15.25 -13.141 1 95.38 29 GLU B N 1
ATOM 1394 C CA . GLU B 1 29 ? -20.172 -15.352 -14.578 1 95.38 29 GLU B CA 1
ATOM 1395 C C . GLU B 1 29 ? -18.906 -15.062 -15.375 1 95.38 29 GLU B C 1
ATOM 1397 O O . GLU B 1 29 ? -18.656 -15.688 -16.406 1 95.38 29 GLU B O 1
ATOM 1402 N N . GLU B 1 30 ? -18.125 -14.102 -14.906 1 95.12 30 GLU B N 1
ATOM 1403 C CA . GLU B 1 30 ? -16.953 -13.672 -15.656 1 95.12 30 GLU B CA 1
ATOM 1404 C C . GLU B 1 30 ? -15.695 -14.367 -15.156 1 95.12 30 GLU B C 1
ATOM 1406 O O . GLU B 1 30 ? -14.641 -14.297 -15.797 1 95.12 30 GLU B O 1
ATOM 1411 N N . GLY B 1 31 ? -15.797 -15.016 -13.961 1 94.81 31 GLY B N 1
ATOM 1412 C CA . GLY B 1 31 ? -14.656 -15.75 -13.43 1 94.81 31 GLY B CA 1
ATOM 1413 C C . GLY B 1 31 ? -13.594 -14.844 -12.844 1 94.81 31 GLY B C 1
ATOM 1414 O O . GLY B 1 31 ? -12.422 -15.219 -12.773 1 94.81 31 GLY B O 1
ATOM 1415 N N . LEU B 1 32 ? -13.922 -13.602 -12.508 1 96.38 32 LEU B N 1
ATOM 1416 C CA . LEU B 1 32 ? -12.977 -12.648 -11.922 1 96.38 32 LEU B CA 1
ATOM 1417 C C . LEU B 1 32 ? -12.922 -12.805 -10.406 1 96.38 32 LEU B C 1
ATOM 1419 O O . LEU B 1 32 ? -13.93 -13.125 -9.773 1 96.38 32 LEU B O 1
ATOM 1423 N N . PRO B 1 33 ? -11.781 -12.625 -9.844 1 97.81 33 PRO B N 1
ATOM 1424 C CA . PRO B 1 33 ? -11.656 -12.766 -8.391 1 97.81 33 PRO B CA 1
ATOM 1425 C C . PRO B 1 33 ? -12.156 -11.539 -7.629 1 97.81 33 PRO B C 1
ATOM 1427 O O . PRO B 1 33 ? -11.391 -10.922 -6.887 1 97.81 33 PRO B O 1
ATOM 1430 N N . GLN B 1 34 ? -13.414 -11.234 -7.738 1 97.88 34 GLN B N 1
ATOM 1431 C CA . GLN B 1 34 ? -13.992 -10.008 -7.211 1 97.88 34 GLN B CA 1
ATOM 1432 C C . GLN B 1 34 ? -14.023 -10.031 -5.684 1 97.88 34 GLN B C 1
ATOM 1434 O O . GLN B 1 34 ? -13.797 -9 -5.043 1 97.88 34 GLN B O 1
ATOM 1439 N N . LEU B 1 35 ? -14.32 -11.203 -5.133 1 97.5 35 LEU B N 1
ATOM 1440 C CA . LEU B 1 35 ? -14.406 -11.281 -3.68 1 97.5 35 LEU B CA 1
ATOM 1441 C C . LEU B 1 35 ? -13.055 -10.977 -3.041 1 97.5 35 LEU B C 1
ATOM 1443 O O . LEU B 1 35 ? -12.984 -10.227 -2.062 1 97.5 35 LEU B O 1
ATOM 1447 N N . ALA B 1 36 ? -11.984 -11.5 -3.57 1 97.62 36 ALA B N 1
ATOM 1448 C CA . ALA B 1 36 ? -10.641 -11.227 -3.078 1 97.62 36 ALA B CA 1
ATOM 1449 C C . ALA B 1 36 ? -10.281 -9.75 -3.25 1 97.62 36 ALA B C 1
ATOM 1451 O O . ALA B 1 36 ? -9.734 -9.133 -2.338 1 97.62 36 ALA B O 1
ATOM 1452 N N . ARG B 1 37 ? -10.625 -9.234 -4.426 1 97.31 37 ARG B N 1
ATOM 1453 C CA . ARG B 1 37 ? -10.359 -7.828 -4.715 1 97.31 37 ARG B CA 1
ATOM 1454 C C . ARG B 1 37 ? -11.062 -6.922 -3.709 1 97.31 37 ARG B C 1
ATOM 1456 O O . ARG B 1 37 ? -10.438 -6.031 -3.129 1 97.31 37 ARG B O 1
ATOM 1463 N N . TYR B 1 38 ? -12.297 -7.16 -3.549 1 96.62 38 TYR B N 1
ATOM 1464 C CA . TYR B 1 38 ? -13.102 -6.352 -2.635 1 96.62 38 TYR B CA 1
ATOM 1465 C C . TYR B 1 38 ? -12.57 -6.457 -1.209 1 96.62 38 TYR B C 1
ATOM 1467 O O . TYR B 1 38 ? -12.461 -5.449 -0.504 1 96.62 38 TYR B O 1
ATOM 1475 N N . ARG B 1 39 ? -12.266 -7.68 -0.801 1 96.75 39 ARG B N 1
ATOM 1476 C CA . ARG B 1 39 ? -11.766 -7.926 0.549 1 96.75 39 ARG B CA 1
ATOM 1477 C C . ARG B 1 39 ? -10.508 -7.113 0.825 1 96.75 39 ARG B C 1
ATOM 1479 O O . ARG B 1 39 ? -10.398 -6.449 1.858 1 96.75 39 ARG B O 1
ATOM 1486 N N . LEU B 1 40 ? -9.57 -7.137 -0.067 1 97.19 40 LEU B N 1
ATOM 1487 C CA . LEU B 1 40 ? -8.312 -6.414 0.118 1 97.19 40 LEU B CA 1
ATOM 1488 C C . LEU B 1 40 ? -8.547 -4.906 0.108 1 97.19 40 LEU B C 1
ATOM 1490 O O . LEU B 1 40 ? -8.07 -4.195 0.996 1 97.19 40 LEU B O 1
ATOM 1494 N N . LEU B 1 41 ? -9.258 -4.426 -0.877 1 97.19 41 LEU B N 1
ATOM 1495 C CA . LEU B 1 41 ? -9.461 -2.986 -1.022 1 97.19 41 LEU B CA 1
ATOM 1496 C C . LEU B 1 41 ? -10.266 -2.43 0.146 1 97.19 41 LEU B C 1
ATOM 1498 O O . LEU B 1 41 ? -10.016 -1.311 0.599 1 97.19 41 LEU B O 1
ATOM 1502 N N . ARG B 1 42 ? -11.203 -3.219 0.638 1 95.31 42 ARG B N 1
ATOM 1503 C CA . ARG B 1 42 ? -11.945 -2.832 1.831 1 95.31 42 ARG B CA 1
ATOM 1504 C C . ARG B 1 42 ? -11.016 -2.621 3.018 1 95.31 42 ARG B C 1
ATOM 1506 O O . ARG B 1 42 ? -11.156 -1.646 3.758 1 95.31 42 ARG B O 1
ATOM 1513 N N . THR B 1 43 ? -10.133 -3.539 3.219 1 95.5 43 THR B N 1
ATOM 1514 C CA . THR B 1 43 ? -9.172 -3.434 4.309 1 95.5 43 THR B CA 1
ATOM 1515 C C . THR B 1 43 ? -8.32 -2.172 4.164 1 95.5 43 THR B C 1
ATOM 1517 O O . THR B 1 43 ? -8.117 -1.44 5.133 1 95.5 43 THR B O 1
ATOM 1520 N N . VAL B 1 44 ? -7.859 -1.901 2.979 1 97.12 44 VAL B N 1
ATOM 1521 C CA . VAL B 1 44 ? -7.039 -0.725 2.711 1 97.12 44 VAL B CA 1
ATOM 1522 C C . VAL B 1 44 ? -7.836 0.542 3.01 1 97.12 44 VAL B C 1
ATOM 1524 O O . VAL B 1 44 ? -7.332 1.463 3.658 1 97.12 44 VAL B O 1
ATOM 1527 N N . TRP B 1 45 ? -9.078 0.57 2.623 1 96.69 45 TRP B N 1
ATOM 1528 C CA . TRP B 1 45 ? -9.898 1.755 2.852 1 96.69 45 TRP B CA 1
ATOM 1529 C C . TRP B 1 45 ? -10.172 1.946 4.34 1 96.69 45 TRP B C 1
ATOM 1531 O O . TRP B 1 45 ? -10.234 3.078 4.824 1 96.69 45 TRP B O 1
ATOM 1541 N N . GLN B 1 46 ? -10.375 0.868 5.062 1 95.19 46 GLN B N 1
ATOM 1542 C CA . GLN B 1 46 ? -10.562 0.979 6.508 1 95.19 46 GLN B CA 1
ATOM 1543 C C . GLN B 1 46 ? -9.367 1.665 7.164 1 95.19 46 GLN B C 1
ATOM 1545 O O . GLN B 1 46 ? -9.539 2.537 8.016 1 95.19 46 GLN B O 1
ATOM 1550 N N . ASP B 1 47 ? -8.219 1.28 6.711 1 95.75 47 ASP B N 1
ATOM 1551 C CA . ASP B 1 47 ? -7.004 1.881 7.246 1 95.75 47 ASP B CA 1
ATOM 1552 C C . ASP B 1 47 ? -6.906 3.355 6.867 1 95.75 47 ASP B C 1
ATOM 1554 O O . ASP B 1 47 ? -6.551 4.195 7.695 1 95.75 47 ASP B O 1
ATOM 1558 N N . VAL B 1 48 ? -7.207 3.664 5.633 1 97.94 48 VAL B N 1
ATOM 1559 C CA . VAL B 1 48 ? -7.152 5.039 5.141 1 97.94 48 VAL B CA 1
ATOM 1560 C C . VAL B 1 48 ? -8.141 5.902 5.914 1 97.94 48 VAL B C 1
ATOM 1562 O O . VAL B 1 48 ? -7.785 6.969 6.422 1 97.94 48 VAL B O 1
ATOM 1565 N N . ASP B 1 49 ? -9.32 5.422 6.109 1 97.06 49 ASP B N 1
ATOM 1566 C CA . ASP B 1 49 ? -10.383 6.191 6.746 1 97.06 49 ASP B CA 1
ATOM 1567 C C . ASP B 1 49 ? -10.102 6.383 8.234 1 97.06 49 ASP B C 1
ATOM 1569 O O . ASP B 1 49 ? -10.531 7.375 8.836 1 97.06 49 ASP B O 1
ATOM 1573 N N . ALA B 1 50 ? -9.391 5.465 8.789 1 96.88 50 ALA B N 1
ATOM 1574 C CA . ALA B 1 50 ? -9.07 5.543 10.211 1 96.88 50 ALA B CA 1
ATOM 1575 C C . ALA B 1 50 ? -8.242 6.793 10.516 1 96.88 50 ALA B C 1
ATOM 1577 O O . ALA B 1 50 ? -8.305 7.328 11.625 1 96.88 50 ALA B O 1
ATOM 1578 N N . TRP B 1 51 ? -7.52 7.297 9.539 1 97.62 51 TRP B N 1
ATOM 1579 C CA . TRP B 1 51 ? -6.695 8.484 9.75 1 97.62 51 TRP B CA 1
ATOM 1580 C C . TRP B 1 51 ? -7.562 9.695 10.086 1 97.62 51 TRP B C 1
ATOM 1582 O O . TRP B 1 51 ? -7.156 10.562 10.859 1 97.62 51 TRP B O 1
ATOM 1592 N N . ALA B 1 52 ? -8.688 9.75 9.461 1 97 52 ALA B N 1
ATOM 1593 C CA . ALA B 1 52 ? -9.609 10.836 9.797 1 97 52 ALA B CA 1
ATOM 1594 C C . ALA B 1 52 ? -10.461 10.469 11.008 1 97 52 ALA B C 1
ATOM 1596 O O . ALA B 1 52 ? -10.594 11.266 11.945 1 97 52 ALA B O 1
ATOM 1597 N N . ALA B 1 53 ? -11 9.242 11.031 1 97 53 ALA B N 1
ATOM 1598 C CA . ALA B 1 53 ? -11.945 8.82 12.062 1 97 53 ALA B CA 1
ATOM 1599 C C . ALA B 1 53 ? -11.281 8.781 13.43 1 97 53 ALA B C 1
ATOM 1601 O O . ALA B 1 53 ? -11.93 9.047 14.453 1 97 53 ALA B O 1
ATOM 1602 N N . GLU B 1 54 ? -10.008 8.469 13.453 1 97.62 54 GLU B N 1
ATOM 1603 C CA . GLU B 1 54 ? -9.312 8.289 14.719 1 97.62 54 GLU B CA 1
ATOM 1604 C C . GLU B 1 54 ? -8.289 9.391 14.953 1 97.62 54 GLU B C 1
ATOM 1606 O O . GLU B 1 54 ? -7.336 9.219 15.719 1 97.62 54 GLU B O 1
ATOM 1611 N N . ALA B 1 55 ? -8.5 10.516 14.344 1 97.44 55 ALA B N 1
ATOM 1612 C CA . ALA B 1 55 ? -7.527 11.609 14.344 1 97.44 55 ALA B CA 1
ATOM 1613 C C . ALA B 1 55 ? -7.191 12.039 15.766 1 97.44 55 ALA B C 1
ATOM 1615 O O . ALA B 1 55 ? -6.02 12.148 16.125 1 97.44 55 ALA B O 1
ATOM 1616 N N . PRO B 1 56 ? -8.242 12.266 16.672 1 97.31 56 PRO B N 1
ATOM 1617 C CA . PRO B 1 56 ? -7.875 12.688 18.031 1 97.31 56 PRO B CA 1
ATOM 1618 C C . PRO B 1 56 ? -6.938 11.703 18.719 1 97.31 56 PRO B C 1
ATOM 1620 O O . PRO B 1 56 ? -6.02 12.117 19.438 1 97.31 56 PRO B O 1
ATOM 1623 N N . ARG B 1 57 ? -7.137 10.453 18.406 1 96.62 57 ARG B N 1
ATOM 1624 C CA . ARG B 1 57 ? -6.344 9.414 19.062 1 96.62 57 ARG B CA 1
ATOM 1625 C C . ARG B 1 57 ? -4.902 9.43 18.562 1 96.62 57 ARG B C 1
ATOM 1627 O O . ARG B 1 57 ? -3.965 9.477 19.359 1 96.62 57 ARG B O 1
ATOM 1634 N N . TRP B 1 58 ? -4.719 9.391 17.281 1 95.88 58 TRP B N 1
ATOM 1635 C CA . TRP B 1 58 ? -3.338 9.289 16.812 1 95.88 58 TRP B CA 1
ATOM 1636 C C . TRP B 1 58 ? -2.613 10.625 16.984 1 95.88 58 TRP B C 1
ATOM 1638 O O . TRP B 1 58 ? -1.395 10.656 17.172 1 95.88 58 TRP B O 1
ATOM 1648 N N . VAL B 1 59 ? -3.301 11.742 16.906 1 96.5 59 VAL B N 1
ATOM 1649 C CA . VAL B 1 59 ? -2.684 13.039 17.172 1 96.5 59 VAL B CA 1
ATOM 1650 C C . VAL B 1 59 ? -2.111 13.062 18.594 1 96.5 59 VAL B C 1
ATOM 1652 O O . VAL B 1 59 ? -0.98 13.5 18.797 1 96.5 59 VAL B O 1
ATOM 1655 N N . ALA B 1 60 ? -2.912 12.602 19.562 1 95.56 60 ALA B N 1
ATOM 1656 C CA . ALA B 1 60 ? -2.43 12.523 20.938 1 95.56 60 ALA B CA 1
ATOM 1657 C C . ALA B 1 60 ? -1.208 11.617 21.031 1 95.56 60 ALA B C 1
ATOM 1659 O O . ALA B 1 60 ? -0.233 11.945 21.719 1 95.56 60 ALA B O 1
ATOM 1660 N N . ALA B 1 61 ? -1.261 10.523 20.344 1 94.81 61 ALA B N 1
ATOM 1661 C CA . ALA B 1 61 ? -0.158 9.562 20.359 1 94.81 61 ALA B CA 1
ATOM 1662 C C . ALA B 1 61 ? 1.104 10.164 19.75 1 94.81 61 ALA B C 1
ATOM 1664 O O . ALA B 1 61 ? 2.207 9.953 20.25 1 94.81 61 ALA B O 1
ATOM 1665 N N . TYR B 1 62 ? 0.948 10.867 18.656 1 93.31 62 TYR B N 1
ATOM 1666 C CA . TYR B 1 62 ? 2.082 11.484 17.984 1 93.31 62 TYR B CA 1
ATOM 1667 C C . TYR B 1 62 ? 2.764 12.508 18.875 1 93.31 62 TYR B C 1
ATOM 1669 O O . TYR B 1 62 ? 3.99 12.641 18.875 1 93.31 62 TYR B O 1
ATOM 1677 N N . ARG B 1 63 ? 1.985 13.258 19.609 1 92.31 63 ARG B N 1
ATOM 1678 C CA . ARG B 1 63 ? 2.529 14.273 20.5 1 92.31 63 ARG B CA 1
ATOM 1679 C C . ARG B 1 63 ? 3.402 13.641 21.578 1 92.31 63 ARG B C 1
ATOM 1681 O O . ARG B 1 63 ? 4.398 14.227 22 1 92.31 63 ARG B O 1
ATOM 1688 N N . THR B 1 64 ? 3.074 12.477 21.984 1 90.31 64 THR B N 1
ATOM 1689 C CA . THR B 1 64 ? 3.773 11.812 23.078 1 90.31 64 THR B CA 1
ATOM 1690 C C . THR B 1 64 ? 5.059 11.156 22.594 1 90.31 64 THR B C 1
ATOM 1692 O O . THR B 1 64 ? 6.125 11.344 23.188 1 90.31 64 THR B O 1
ATOM 1695 N N . ASP B 1 65 ? 4.965 10.391 21.422 1 87.25 65 ASP B N 1
ATOM 1696 C CA . ASP B 1 65 ? 6.117 9.578 21.031 1 87.25 65 ASP B CA 1
ATOM 1697 C C . ASP B 1 65 ? 6.191 9.43 19.516 1 87.25 65 ASP B C 1
ATOM 1699 O O . ASP B 1 65 ? 6.938 8.586 19.016 1 87.25 65 ASP B O 1
ATOM 1703 N N . GLY B 1 66 ? 5.547 10.25 18.891 1 83.62 66 GLY B N 1
ATOM 1704 C CA . GLY B 1 66 ? 5.523 10.055 17.453 1 83.62 66 GLY B CA 1
ATOM 1705 C C . GLY B 1 66 ? 6.676 10.734 16.734 1 83.62 66 GLY B C 1
ATOM 1706 O O . GLY B 1 66 ? 7.145 11.789 17.172 1 83.62 66 GLY B O 1
ATOM 1707 N N . VAL B 1 67 ? 7.176 10.141 15.633 1 81.81 67 VAL B N 1
ATOM 1708 C CA . VAL B 1 67 ? 8.281 10.641 14.828 1 81.81 67 VAL B CA 1
ATOM 1709 C C . VAL B 1 67 ? 7.953 12.047 14.32 1 81.81 67 VAL B C 1
ATOM 1711 O O . VAL B 1 67 ? 8.812 12.93 14.305 1 81.81 67 VAL B O 1
ATOM 1714 N N . ALA B 1 68 ? 6.707 12.336 14.078 1 88.44 68 ALA B N 1
ATOM 1715 C CA . ALA B 1 68 ? 6.297 13.641 13.586 1 88.44 68 ALA B CA 1
ATOM 1716 C C . ALA B 1 68 ? 5.621 14.461 14.688 1 88.44 68 ALA B C 1
ATOM 1718 O O . ALA B 1 68 ? 4.793 15.328 14.406 1 88.44 68 ALA B O 1
ATOM 1719 N N . GLY B 1 69 ? 5.984 14.156 15.859 1 91.31 69 GLY B N 1
ATOM 1720 C CA . GLY B 1 69 ? 5.375 14.836 17 1 91.31 69 GLY B CA 1
ATOM 1721 C C . GLY B 1 69 ? 5.574 16.344 16.969 1 91.31 69 GLY B C 1
ATOM 1722 O O . GLY B 1 69 ? 4.656 17.109 17.281 1 91.31 69 GLY B O 1
ATOM 1723 N N . GLY B 1 70 ? 6.758 16.781 16.625 1 90.81 70 GLY B N 1
ATOM 1724 C CA . GLY B 1 70 ? 7.039 18.203 16.531 1 90.81 70 GLY B CA 1
ATOM 1725 C C . GLY B 1 70 ? 6.121 18.938 15.57 1 90.81 70 GLY B C 1
ATOM 1726 O O . GLY B 1 70 ? 5.602 20.016 15.891 1 90.81 70 GLY B O 1
ATOM 1727 N N . ALA B 1 71 ? 5.938 18.344 14.453 1 90.38 71 ALA B N 1
ATOM 1728 C CA . ALA B 1 71 ? 5.055 18.938 13.461 1 90.38 71 ALA B CA 1
ATOM 1729 C C . ALA B 1 71 ? 3.615 19 13.961 1 90.38 71 ALA B C 1
ATOM 1731 O O . ALA B 1 71 ? 2.912 19.984 13.742 1 90.38 71 ALA B O 1
ATOM 1732 N N . VAL B 1 72 ? 3.213 17.984 14.656 1 95 72 VAL B N 1
ATOM 1733 C CA . VAL B 1 72 ? 1.866 17.922 15.211 1 95 72 VAL B CA 1
ATOM 1734 C C . VAL B 1 72 ? 1.704 19 16.281 1 95 72 VAL B C 1
ATOM 1736 O O . VAL B 1 72 ? 0.706 19.719 16.297 1 95 72 VAL B O 1
ATOM 1739 N N . ASP B 1 73 ? 2.672 19.172 17.094 1 94.69 73 ASP B N 1
ATOM 1740 C CA . ASP B 1 73 ? 2.633 20.188 18.141 1 94.69 73 ASP B CA 1
ATOM 1741 C C . ASP B 1 73 ? 2.521 21.594 17.531 1 94.69 73 ASP B C 1
ATOM 1743 O O . ASP B 1 73 ? 1.736 22.406 18 1 94.69 73 ASP B O 1
ATOM 1747 N N . ARG B 1 74 ? 3.275 21.797 16.531 1 93.44 74 ARG B N 1
ATOM 1748 C CA . ARG B 1 74 ? 3.236 23.109 15.875 1 93.44 74 ARG B CA 1
ATOM 1749 C C . ARG B 1 74 ? 1.864 23.375 15.266 1 93.44 74 ARG B C 1
ATOM 1751 O O . ARG B 1 74 ? 1.353 24.5 15.344 1 93.44 74 ARG B O 1
ATOM 1758 N N . ALA B 1 75 ? 1.333 22.359 14.703 1 94.25 75 ALA B N 1
ATOM 1759 C CA . ALA B 1 75 ? 0.013 22.5 14.094 1 94.25 75 ALA B CA 1
ATOM 1760 C C . ALA B 1 75 ? -1.044 22.828 15.141 1 94.25 75 ALA B C 1
ATOM 1762 O O . ALA B 1 75 ? -1.85 23.75 14.945 1 94.25 75 ALA B O 1
ATOM 1763 N N . LEU B 1 76 ? -0.951 22.141 16.203 1 95.06 76 LEU B N 1
ATOM 1764 C CA . LEU B 1 76 ? -1.924 22.359 17.281 1 95.06 76 LEU B CA 1
ATOM 1765 C C . LEU B 1 76 ? -1.732 23.734 17.906 1 95.06 76 LEU B C 1
ATOM 1767 O O . LEU B 1 76 ? -2.709 24.438 18.188 1 95.06 76 LEU B O 1
ATOM 1771 N N . ALA B 1 77 ? -0.542 24.062 18.109 1 94.12 77 ALA B N 1
ATOM 1772 C CA . ALA B 1 77 ? -0.23 25.375 18.672 1 94.12 77 ALA B CA 1
ATOM 1773 C C . ALA B 1 77 ? -0.727 26.5 17.766 1 94.12 77 ALA B C 1
ATOM 1775 O O . ALA B 1 77 ? -1.113 27.562 18.234 1 94.12 77 ALA B O 1
ATOM 1776 N N . ALA B 1 78 ? -0.758 26.219 16.484 1 92.44 78 ALA B N 1
ATOM 1777 C CA . ALA B 1 78 ? -1.199 27.188 15.492 1 92.44 78 ALA B CA 1
ATOM 1778 C C . ALA B 1 78 ? -2.721 27.219 15.383 1 92.44 78 ALA B C 1
ATOM 1780 O O . ALA B 1 78 ? -3.283 28.016 14.625 1 92.44 78 ALA B O 1
ATOM 1781 N N . GLY B 1 79 ? -3.406 26.312 16.094 1 92.88 79 GLY B N 1
ATOM 1782 C CA . GLY B 1 79 ? -4.855 26.375 16.172 1 92.88 79 GLY B CA 1
ATOM 1783 C C . GLY B 1 79 ? -5.551 25.312 15.344 1 92.88 79 GLY B C 1
ATOM 1784 O O . GLY B 1 79 ? -6.781 25.266 15.289 1 92.88 79 GLY B O 1
ATOM 1785 N N . LEU B 1 80 ? -4.758 24.469 14.711 1 95 80 LEU B N 1
ATOM 1786 C CA . LEU B 1 80 ? -5.387 23.375 13.969 1 95 80 LEU B CA 1
ATOM 1787 C C . LEU B 1 80 ? -5.945 22.328 14.922 1 95 80 LEU B C 1
ATOM 1789 O O . LEU B 1 80 ? -5.332 22.031 15.945 1 95 80 LEU B O 1
ATOM 1793 N N . THR B 1 81 ? -7.066 21.781 14.492 1 95.31 81 THR B N 1
ATOM 1794 C CA . THR B 1 81 ? -7.688 20.734 15.297 1 95.31 81 THR B CA 1
ATOM 1795 C C . THR B 1 81 ? -7.219 19.344 14.844 1 95.31 81 THR B C 1
ATOM 1797 O O . THR B 1 81 ? -6.68 19.203 13.742 1 95.31 81 THR B O 1
ATOM 1800 N N . PRO B 1 82 ? -7.391 18.375 15.672 1 96.38 82 PRO B N 1
ATOM 1801 C CA . PRO B 1 82 ? -7.117 17 15.219 1 96.38 82 PRO B CA 1
ATOM 1802 C C . PRO B 1 82 ? -7.902 16.625 13.969 1 96.38 82 PRO B C 1
ATOM 1804 O O . PRO B 1 82 ? -7.391 15.906 13.109 1 96.38 82 PRO B O 1
ATOM 1807 N N . GLU B 1 83 ? -9.062 17.141 13.828 1 94.94 83 GLU B N 1
ATOM 1808 C CA . GLU B 1 83 ? -9.883 16.844 12.656 1 94.94 83 GLU B CA 1
ATOM 1809 C C . GLU B 1 83 ? -9.273 17.453 11.391 1 94.94 83 GLU B C 1
ATOM 1811 O O . GLU B 1 83 ? -9.328 16.844 10.32 1 94.94 83 GLU B O 1
ATOM 1816 N N . ASP B 1 84 ? -8.672 18.609 11.562 1 93.88 84 ASP B N 1
ATOM 1817 C CA . ASP B 1 84 ? -7.957 19.219 10.445 1 93.88 84 ASP B CA 1
ATOM 1818 C C . ASP B 1 84 ? -6.805 18.312 9.984 1 93.88 84 ASP B C 1
ATOM 1820 O O . ASP B 1 84 ? -6.641 18.062 8.789 1 93.88 84 ASP B O 1
ATOM 1824 N N . LEU B 1 85 ? -6.074 17.875 10.969 1 96.12 85 LEU B N 1
ATOM 1825 C CA . LEU B 1 85 ? -4.938 17.016 10.672 1 96.12 85 LEU B CA 1
ATOM 1826 C C . LEU B 1 85 ? -5.402 15.68 10.102 1 96.12 85 LEU B C 1
ATOM 1828 O O . LEU B 1 85 ? -4.754 15.125 9.211 1 96.12 85 LEU B O 1
ATOM 1832 N N . GLY B 1 86 ? -6.5 15.188 10.602 1 97.31 86 GLY B N 1
ATOM 1833 C CA . GLY B 1 86 ? -7.074 13.953 10.102 1 97.31 86 GLY B CA 1
ATOM 1834 C C . GL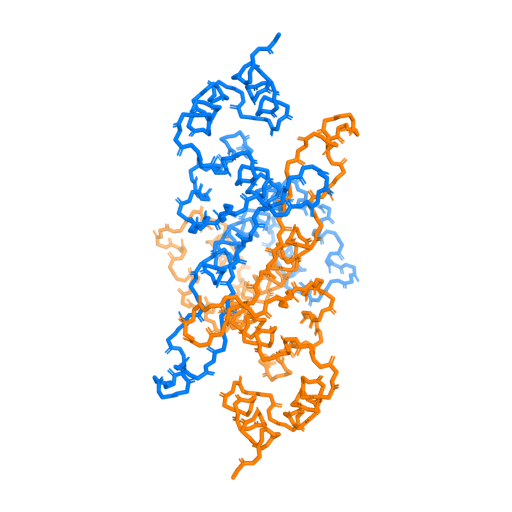Y B 1 86 ? -7.469 14.023 8.633 1 97.31 86 GLY B C 1
ATOM 1835 O O . GLY B 1 86 ? -7.262 13.078 7.883 1 97.31 86 GLY B O 1
ATOM 1836 N N . GLU B 1 87 ? -8.055 15.141 8.281 1 95.94 87 GLU B N 1
ATOM 1837 C CA . GLU B 1 87 ? -8.43 15.336 6.883 1 95.94 87 GLU B CA 1
ATOM 1838 C C . GLU B 1 87 ? -7.211 15.258 5.969 1 95.94 87 GLU B C 1
ATOM 1840 O O . GLU B 1 87 ? -7.238 14.57 4.949 1 95.94 87 GLU B O 1
ATOM 1845 N N . LEU B 1 88 ? -6.184 15.977 6.344 1 96.12 88 LEU B N 1
ATOM 1846 C CA . LEU B 1 88 ? -4.949 15.953 5.566 1 96.12 88 LEU B CA 1
ATOM 1847 C C . LEU B 1 88 ? -4.34 14.555 5.559 1 96.12 88 LEU B C 1
ATOM 1849 O O . LEU B 1 88 ? -3.953 14.047 4.504 1 96.12 88 LEU B O 1
ATOM 1853 N N . ALA B 1 89 ? -4.309 13.945 6.711 1 97.81 89 ALA B N 1
ATOM 1854 C CA . ALA B 1 89 ? -3.709 12.625 6.848 1 97.81 89 ALA B CA 1
ATOM 1855 C C . ALA B 1 89 ? -4.453 11.594 6 1 97.81 89 ALA B C 1
ATOM 1857 O O . ALA B 1 89 ? -3.832 10.742 5.363 1 97.81 89 ALA B O 1
ATOM 1858 N N . ARG B 1 90 ? -5.719 11.688 5.965 1 97.94 90 ARG B N 1
ATOM 1859 C CA . ARG B 1 90 ? -6.516 10.75 5.184 1 97.94 90 ARG B CA 1
ATOM 1860 C C . ARG B 1 90 ? -6.203 10.867 3.697 1 97.94 90 ARG B C 1
ATOM 1862 O O . ARG B 1 90 ? -6.098 9.859 2.998 1 97.94 90 ARG B O 1
ATOM 1869 N N . GLU B 1 91 ? -6.102 12.078 3.242 1 97.25 91 GLU B N 1
ATOM 1870 C CA . GLU B 1 91 ? -5.785 12.266 1.83 1 97.25 91 GLU B CA 1
ATOM 1871 C C . GLU B 1 91 ? -4.383 11.758 1.505 1 97.25 91 GLU B C 1
ATOM 1873 O O . GLU B 1 91 ? -4.172 11.125 0.465 1 97.25 91 GLU B O 1
ATOM 1878 N N . VAL B 1 92 ? -3.453 12.016 2.359 1 97.75 92 VAL B N 1
ATOM 1879 C CA . VAL B 1 92 ? -2.102 11.484 2.197 1 97.75 92 VAL B CA 1
ATOM 1880 C C . VAL B 1 92 ? -2.139 9.961 2.174 1 97.75 92 VAL B C 1
ATOM 1882 O O . VAL B 1 92 ? -1.509 9.336 1.32 1 97.75 92 VAL B O 1
ATOM 1885 N N . ALA B 1 93 ? -2.902 9.43 3.074 1 98.62 93 ALA B N 1
ATOM 1886 C CA . ALA B 1 93 ? -3.027 7.977 3.152 1 98.62 93 ALA B CA 1
ATOM 1887 C C . ALA B 1 93 ? -3.664 7.414 1.884 1 98.62 93 ALA B C 1
ATOM 1889 O O . ALA B 1 93 ? -3.215 6.391 1.357 1 98.62 93 ALA B O 1
ATOM 1890 N N . ARG B 1 94 ? -4.684 8.062 1.398 1 98.31 94 ARG B N 1
ATOM 1891 C CA . ARG B 1 94 ? -5.367 7.625 0.184 1 98.31 94 ARG B CA 1
ATOM 1892 C C . ARG B 1 94 ? -4.406 7.594 -1.001 1 98.31 94 ARG B C 1
ATOM 1894 O O . ARG B 1 94 ? -4.332 6.598 -1.72 1 98.31 94 ARG B O 1
ATOM 1901 N N . GLU B 1 95 ? -3.68 8.648 -1.15 1 97.81 95 GLU B N 1
ATOM 1902 C CA . GLU B 1 95 ? -2.742 8.719 -2.268 1 97.81 95 GLU B CA 1
ATOM 1903 C C . GLU B 1 95 ? -1.6 7.727 -2.1 1 97.81 95 GLU B C 1
ATOM 1905 O O . GLU B 1 95 ? -1.131 7.141 -3.078 1 97.81 95 GLU B O 1
ATOM 1910 N N . THR B 1 96 ? -1.153 7.578 -0.901 1 98.62 96 THR B N 1
ATOM 1911 C CA . THR B 1 96 ? -0.099 6.605 -0.631 1 98.62 96 THR B CA 1
ATOM 1912 C C . THR B 1 96 ? -0.576 5.191 -0.947 1 98.62 96 THR B C 1
ATOM 1914 O O . THR B 1 96 ? 0.13 4.426 -1.606 1 98.62 96 THR B O 1
ATOM 1917 N N . ALA B 1 97 ? -1.772 4.848 -0.421 1 98.69 97 ALA B N 1
ATOM 1918 C CA . ALA B 1 97 ? -2.334 3.529 -0.703 1 98.69 97 ALA B CA 1
ATOM 1919 C C . ALA B 1 97 ? -2.463 3.299 -2.207 1 98.69 97 ALA B C 1
ATOM 1921 O O . ALA B 1 97 ? -2.115 2.227 -2.709 1 98.69 97 ALA B O 1
ATOM 1922 N N . PHE B 1 98 ? -2.924 4.316 -2.906 1 98.19 98 PHE B N 1
ATOM 1923 C CA . PHE B 1 98 ? -3.01 4.246 -4.359 1 98.19 98 PHE B CA 1
ATOM 1924 C C . PHE B 1 98 ? -1.646 3.938 -4.969 1 98.19 98 PHE B C 1
ATOM 1926 O O . PHE B 1 98 ? -1.532 3.09 -5.855 1 98.19 98 PHE B O 1
ATOM 1933 N N . GLY B 1 99 ? -0.64 4.617 -4.52 1 97.5 99 GLY B N 1
ATOM 1934 C CA . GLY B 1 99 ? 0.709 4.398 -5.02 1 97.5 99 GLY B CA 1
ATOM 1935 C C . GLY B 1 99 ? 1.204 2.982 -4.801 1 97.5 99 GLY B C 1
ATOM 1936 O O . GLY B 1 99 ? 1.821 2.391 -5.691 1 97.5 99 GLY B O 1
ATOM 1937 N N . VAL B 1 100 ? 0.97 2.451 -3.631 1 98.06 100 VAL B N 1
ATOM 1938 C CA . VAL B 1 100 ? 1.398 1.087 -3.34 1 98.06 100 VAL B CA 1
ATOM 1939 C C . VAL B 1 100 ? 0.647 0.108 -4.238 1 98.06 100 VAL B C 1
ATOM 1941 O O . VAL B 1 100 ? 1.248 -0.808 -4.809 1 98.06 100 VAL B O 1
ATOM 1944 N N . LEU B 1 101 ? -0.667 0.297 -4.375 1 98.12 101 LEU B N 1
ATOM 1945 C CA . LEU B 1 101 ? -1.467 -0.564 -5.238 1 98.12 101 LEU B CA 1
ATOM 1946 C C . LEU B 1 101 ? -0.996 -0.472 -6.684 1 98.12 101 LEU B C 1
ATOM 1948 O O . LEU B 1 101 ? -1.014 -1.468 -7.414 1 98.12 101 LEU B O 1
ATOM 1952 N N . TYR B 1 102 ? -0.601 0.684 -7.062 1 97.06 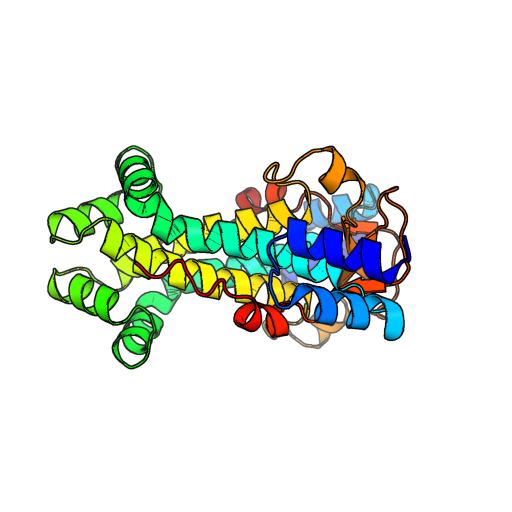102 TYR B N 1
ATOM 1953 C CA . TYR B 1 102 ? -0.057 0.875 -8.398 1 97.06 102 TYR B CA 1
ATOM 1954 C C . TYR B 1 102 ? 1.252 0.114 -8.57 1 97.06 102 TYR B C 1
ATOM 1956 O O . TYR B 1 102 ? 1.467 -0.542 -9.594 1 97.06 102 TYR B O 1
ATOM 1964 N N . ALA B 1 103 ? 2.109 0.181 -7.57 1 96.19 103 ALA B N 1
ATOM 1965 C CA . ALA B 1 103 ? 3.387 -0.527 -7.605 1 96.19 103 ALA B CA 1
ATOM 1966 C C . ALA B 1 103 ? 3.174 -2.037 -7.688 1 96.19 103 ALA B C 1
ATOM 1968 O O . ALA B 1 103 ? 3.984 -2.752 -8.281 1 96.19 103 ALA B O 1
ATOM 1969 N N . LEU B 1 104 ? 2.09 -2.539 -7.094 1 96.44 104 LEU B N 1
ATOM 1970 C CA . LEU B 1 104 ? 1.762 -3.959 -7.164 1 96.44 104 LEU B CA 1
ATOM 1971 C C . LEU B 1 104 ? 1.374 -4.359 -8.586 1 96.44 104 LEU B C 1
ATOM 1973 O O . LEU B 1 104 ? 1.568 -5.512 -8.984 1 96.44 104 LEU B O 1
ATOM 1977 N N . ALA B 1 105 ? 0.831 -3.389 -9.297 1 94 105 ALA B N 1
ATOM 1978 C CA . ALA B 1 105 ? 0.364 -3.668 -10.656 1 94 105 ALA B CA 1
ATOM 1979 C C . ALA B 1 105 ? 1.486 -3.477 -11.672 1 94 105 ALA B C 1
ATOM 1981 O O . ALA B 1 105 ? 1.56 -4.203 -12.664 1 94 105 ALA B O 1
ATOM 1982 N N . ASP B 1 106 ? 2.279 -2.479 -11.336 1 90.69 106 ASP B N 1
ATOM 1983 C CA . ASP B 1 106 ? 3.334 -2.1 -12.273 1 90.69 106 ASP B CA 1
ATOM 1984 C C . ASP B 1 106 ? 4.676 -1.942 -11.555 1 90.69 106 ASP B C 1
ATOM 1986 O O . ASP B 1 106 ? 4.953 -0.892 -10.977 1 90.69 106 ASP B O 1
ATOM 1990 N N . PRO B 1 107 ? 5.52 -2.951 -11.766 1 86.12 107 PRO B N 1
ATOM 1991 C CA . PRO B 1 107 ? 6.812 -2.895 -11.078 1 86.12 107 PRO B CA 1
ATOM 1992 C C . PRO B 1 107 ? 7.738 -1.818 -11.648 1 86.12 107 PRO B C 1
ATOM 1994 O O . PRO B 1 107 ? 8.703 -1.419 -10.992 1 86.12 107 PRO B O 1
ATOM 1997 N N . ALA B 1 108 ? 7.512 -1.458 -12.883 1 83.31 108 ALA B N 1
ATOM 1998 C CA . ALA B 1 108 ? 8.383 -0.469 -13.516 1 83.31 108 ALA B CA 1
ATOM 1999 C C . ALA B 1 108 ? 7.973 0.949 -13.125 1 83.31 108 ALA B C 1
ATOM 2001 O O . ALA B 1 108 ? 6.828 1.354 -13.344 1 83.31 108 ALA B O 1
ATOM 2002 N N . ASP B 1 109 ? 8.766 1.599 -12.336 1 76.25 109 ASP B N 1
ATOM 2003 C CA . ASP B 1 109 ? 8.445 2.963 -11.922 1 76.25 109 ASP B CA 1
ATOM 2004 C C . ASP B 1 109 ? 9.195 3.982 -12.773 1 76.25 109 ASP B C 1
ATOM 2006 O O . ASP B 1 109 ? 9.086 5.188 -12.547 1 76.25 109 ASP B O 1
ATOM 2010 N N . GLY B 1 110 ? 9.906 3.467 -13.766 1 81.12 110 GLY B N 1
ATOM 2011 C CA . GLY B 1 110 ? 10.617 4.324 -14.695 1 81.12 110 GLY B CA 1
ATOM 2012 C C . GLY B 1 110 ? 11.875 4.938 -14.109 1 81.12 110 GLY B C 1
ATOM 2013 O O . GLY B 1 110 ? 12.516 5.777 -14.75 1 81.12 110 GLY B O 1
ATOM 2014 N N . SER B 1 111 ? 12.227 4.594 -12.945 1 86.12 111 SER B N 1
ATOM 2015 C CA . SER B 1 111 ? 13.359 5.211 -12.25 1 86.12 111 SER B CA 1
ATOM 2016 C C . SER B 1 111 ? 14.672 4.555 -12.648 1 86.12 111 SER B C 1
ATOM 2018 O O . SER B 1 111 ? 15.75 5.078 -12.344 1 86.12 111 SER B O 1
ATOM 2020 N N . LEU B 1 112 ? 14.641 3.471 -13.359 1 92.12 112 LEU B N 1
ATOM 2021 C CA . LEU B 1 112 ? 15.844 2.711 -13.703 1 92.12 112 LEU B CA 1
ATOM 2022 C C . LEU B 1 112 ? 16.031 2.656 -15.211 1 92.12 112 LEU B C 1
ATOM 2024 O O . LEU B 1 112 ? 15.062 2.709 -15.969 1 92.12 112 LEU B O 1
ATOM 2028 N N . PRO B 1 113 ? 17.281 2.537 -15.633 1 93.44 113 PRO B N 1
ATOM 2029 C CA . PRO B 1 113 ? 17.516 2.307 -17.062 1 93.44 113 PRO B CA 1
ATOM 2030 C C . PRO B 1 113 ? 16.859 1.033 -17.562 1 93.44 113 PRO B C 1
ATOM 2032 O O . PRO B 1 113 ? 16.766 0.038 -16.844 1 93.44 113 PRO B O 1
ATOM 2035 N N . ALA B 1 114 ? 16.469 1.073 -18.797 1 92.56 114 ALA B N 1
ATOM 2036 C CA . ALA B 1 114 ? 15.742 -0.033 -19.406 1 92.56 114 ALA B CA 1
ATOM 2037 C C . ALA B 1 114 ? 16.547 -1.328 -19.328 1 92.56 114 ALA B C 1
ATOM 2039 O O . ALA B 1 114 ? 15.984 -2.4 -19.094 1 92.56 114 ALA B O 1
ATOM 2040 N N . GLU B 1 115 ? 17.844 -1.163 -19.531 1 93.81 115 GLU B N 1
ATOM 2041 C CA . GLU B 1 115 ? 18.719 -2.334 -19.562 1 93.81 115 GLU B CA 1
ATOM 2042 C C . GLU B 1 115 ? 18.719 -3.039 -18.203 1 93.81 115 GLU B C 1
ATOM 2044 O O . GLU B 1 115 ? 18.859 -4.262 -18.141 1 93.81 115 GLU B O 1
ATOM 2049 N N . ILE B 1 116 ? 18.578 -2.303 -17.156 1 94.75 116 ILE B N 1
ATOM 2050 C CA . ILE B 1 116 ? 18.531 -2.855 -15.812 1 94.75 116 ILE B CA 1
ATOM 2051 C C . ILE B 1 116 ? 17.141 -3.41 -15.531 1 94.75 116 ILE B C 1
ATOM 2053 O O . ILE B 1 116 ? 17 -4.543 -15.07 1 94.75 116 ILE B O 1
ATOM 2057 N N . GLU B 1 117 ? 16.125 -2.633 -15.891 1 94.69 117 GLU B N 1
ATOM 2058 C CA . GLU B 1 117 ? 14.734 -2.986 -15.641 1 94.69 117 GLU B CA 1
ATOM 2059 C C . GLU B 1 117 ? 14.391 -4.336 -16.266 1 94.69 117 GLU B C 1
ATOM 2061 O O . GLU B 1 117 ? 13.672 -5.137 -15.656 1 94.69 117 GLU B O 1
ATOM 2066 N N . GLU B 1 118 ? 14.93 -4.617 -17.359 1 94.25 118 GLU B N 1
ATOM 2067 C CA . GLU B 1 118 ? 14.617 -5.836 -18.109 1 94.25 118 GLU B CA 1
ATOM 2068 C C . GLU B 1 118 ? 15.18 -7.07 -17.406 1 94.25 118 GLU B C 1
ATOM 2070 O O . GLU B 1 118 ? 14.781 -8.195 -17.703 1 94.25 118 GLU B O 1
ATOM 2075 N N . GLN B 1 119 ? 16.109 -6.832 -16.531 1 96.06 119 GLN B N 1
ATOM 2076 C CA . GLN B 1 119 ? 16.766 -7.945 -15.859 1 96.06 119 GLN B CA 1
ATOM 2077 C C . GLN B 1 119 ? 16.141 -8.227 -14.5 1 96.06 119 GLN B C 1
ATOM 2079 O O . GLN B 1 119 ? 16.484 -9.203 -13.836 1 96.06 119 GLN B O 1
ATOM 2084 N N . LEU B 1 120 ? 15.266 -7.387 -14.109 1 97.19 120 LEU B N 1
ATOM 2085 C CA . LEU B 1 120 ? 14.727 -7.457 -12.75 1 97.19 120 LEU B CA 1
ATOM 2086 C C . LEU B 1 120 ? 13.477 -8.328 -12.711 1 97.19 120 LEU B C 1
ATOM 2088 O O . LEU B 1 120 ? 12.695 -8.344 -13.664 1 97.19 120 LEU B O 1
ATOM 2092 N N . PRO B 1 121 ? 13.328 -9.047 -11.609 1 97.12 121 PRO B N 1
ATOM 2093 C CA . PRO B 1 121 ? 12.062 -9.766 -11.406 1 97.12 121 PRO B CA 1
ATOM 2094 C C . PRO B 1 121 ? 10.883 -8.828 -11.164 1 97.12 121 PRO B C 1
ATOM 2096 O O . PRO B 1 121 ? 11.07 -7.621 -11.008 1 97.12 121 PRO B O 1
ATOM 2099 N N . SER B 1 122 ? 9.75 -9.375 -11.297 1 97 122 SER B N 1
ATOM 2100 C CA . SER B 1 122 ? 8.5 -8.703 -10.961 1 97 122 SER B CA 1
ATOM 2101 C C . SER B 1 122 ? 7.645 -9.562 -10.039 1 97 122 SER B C 1
ATOM 2103 O O . SER B 1 122 ? 8.164 -10.43 -9.328 1 97 122 SER B O 1
ATOM 2105 N N . TRP B 1 123 ? 6.402 -9.195 -9.875 1 97.44 123 TRP B N 1
ATOM 2106 C CA . TRP B 1 123 ? 5.484 -9.914 -8.992 1 97.44 123 TRP B CA 1
ATOM 2107 C C . TRP B 1 123 ? 4.047 -9.805 -9.492 1 97.44 123 TRP B C 1
ATOM 2109 O O . TRP B 1 123 ? 3.76 -9.016 -10.398 1 97.44 123 TRP B O 1
ATOM 2119 N N . ARG B 1 124 ? 3.213 -10.617 -8.953 1 96.62 124 ARG B N 1
ATOM 2120 C CA . ARG B 1 124 ? 1.77 -10.539 -9.164 1 96.62 124 ARG B CA 1
ATOM 2121 C C . ARG B 1 124 ? 1.016 -11.047 -7.938 1 96.62 124 ARG B C 1
ATOM 2123 O O . ARG B 1 124 ? 1.528 -11.883 -7.188 1 96.62 124 ARG B O 1
ATOM 2130 N N . LEU B 1 125 ? -0.096 -10.469 -7.73 1 97.19 125 LEU B N 1
ATOM 2131 C CA . LEU B 1 125 ? -0.946 -10.914 -6.633 1 97.19 125 LEU B CA 1
ATOM 2132 C C . LEU B 1 125 ? -1.827 -12.086 -7.066 1 97.19 125 LEU B C 1
ATOM 2134 O O . LEU B 1 125 ? -2.734 -11.914 -7.883 1 97.19 125 LEU B O 1
ATOM 2138 N N . ALA B 1 126 ? -1.571 -13.266 -6.492 1 97.12 126 ALA B N 1
ATOM 2139 C CA . ALA B 1 126 ? -2.312 -14.477 -6.84 1 97.12 126 ALA B CA 1
ATOM 2140 C C . ALA B 1 126 ? -3.402 -14.766 -5.812 1 97.12 126 ALA B C 1
ATOM 2142 O O . ALA B 1 126 ? -3.184 -14.617 -4.609 1 97.12 126 ALA B O 1
ATOM 2143 N N . GLU B 1 127 ? -4.516 -15.141 -6.293 1 98.19 127 GLU B N 1
ATOM 2144 C CA . GLU B 1 127 ? -5.621 -15.5 -5.41 1 98.19 127 GLU B CA 1
ATOM 2145 C C . GLU B 1 127 ? -5.438 -16.906 -4.84 1 98.19 127 GLU B C 1
ATOM 2147 O O . GLU B 1 127 ? -5.012 -17.812 -5.547 1 98.19 127 GLU B O 1
ATOM 2152 N N . LEU B 1 128 ? -5.766 -17.031 -3.611 1 97.81 128 LEU B N 1
ATOM 2153 C CA . LEU B 1 128 ? -5.863 -18.312 -2.936 1 97.81 128 LEU B CA 1
ATOM 2154 C C . LEU B 1 128 ? -7.297 -18.594 -2.5 1 97.81 128 LEU B C 1
ATOM 2156 O O . LEU B 1 128 ? -8.008 -17.688 -2.064 1 97.81 128 LEU B O 1
ATOM 2160 N N . ASP B 1 129 ? -7.691 -19.844 -2.639 1 97.31 129 ASP B N 1
ATOM 2161 C CA . ASP B 1 129 ? -9 -20.219 -2.109 1 97.31 129 ASP B CA 1
ATOM 2162 C C . ASP B 1 129 ? -8.969 -20.312 -0.586 1 97.31 129 ASP B C 1
ATOM 2164 O O . ASP B 1 129 ? -7.93 -20.109 0.034 1 97.31 129 ASP B O 1
ATOM 2168 N N . PRO B 1 130 ? -10.133 -20.5 0.024 1 95.56 130 PRO B N 1
ATOM 2169 C CA . PRO B 1 130 ? -10.18 -20.531 1.487 1 95.56 130 PRO B CA 1
ATOM 2170 C C . PRO B 1 130 ? -9.266 -21.594 2.09 1 95.56 130 PRO B C 1
ATOM 2172 O O . PRO B 1 130 ? -8.844 -21.469 3.246 1 95.56 130 PRO B O 1
ATOM 2175 N N . ALA B 1 131 ? -8.898 -22.578 1.353 1 96.25 131 ALA B N 1
ATOM 2176 C CA . ALA B 1 131 ? -8.016 -23.641 1.822 1 96.25 131 ALA B CA 1
ATOM 2177 C C . ALA B 1 131 ? -6.551 -23.266 1.636 1 96.25 131 ALA B C 1
ATOM 2179 O O . ALA B 1 131 ? -5.652 -24 2.041 1 96.25 131 ALA B O 1
ATOM 2180 N N . GLY B 1 132 ? -6.332 -22.156 0.984 1 95.19 132 GLY B N 1
ATOM 2181 C CA . GLY B 1 132 ? -4.969 -21.672 0.805 1 95.19 132 GLY B CA 1
ATOM 2182 C C . GLY B 1 132 ? -4.332 -22.156 -0.485 1 95.19 132 GLY B C 1
ATOM 2183 O O . GLY B 1 132 ? -3.117 -22.062 -0.661 1 95.19 132 GLY B O 1
ATOM 2184 N N . GLU B 1 133 ? -5.125 -22.719 -1.348 1 96.94 133 GLU B N 1
ATOM 2185 C CA . GLU B 1 133 ? -4.617 -23.219 -2.627 1 96.94 133 GLU B CA 1
ATOM 2186 C C . GLU B 1 133 ? -4.793 -22.172 -3.725 1 96.94 133 GLU B C 1
ATOM 2188 O O . GLU B 1 133 ? -5.824 -21.5 -3.787 1 96.94 133 GLU B O 1
ATOM 2193 N N . PRO B 1 134 ? -3.814 -22.109 -4.598 1 96 134 PRO B N 1
ATOM 2194 C CA . PRO B 1 134 ? -3.947 -21.172 -5.707 1 96 134 PRO B CA 1
ATOM 2195 C C . PRO B 1 134 ? -5.133 -21.484 -6.617 1 96 134 PRO B C 1
ATOM 2197 O O . PRO B 1 134 ? -5.359 -22.656 -6.957 1 96 134 PRO B O 1
ATOM 2200 N N . THR B 1 135 ? -5.844 -20.5 -7.008 1 97.12 135 THR B N 1
ATOM 2201 C CA . THR B 1 135 ? -7 -20.672 -7.875 1 97.12 135 THR B CA 1
ATOM 2202 C C . THR B 1 135 ? -6.609 -20.516 -9.344 1 97.12 135 THR B C 1
ATOM 2204 O O . THR B 1 135 ? -7.371 -20.891 -10.234 1 97.12 135 THR B O 1
ATOM 2207 N N . GLY B 1 136 ? -5.402 -19.922 -9.555 1 95.81 136 GLY B N 1
ATOM 2208 C CA . GLY B 1 136 ? -4.98 -19.578 -10.906 1 95.81 136 GLY B CA 1
ATOM 2209 C C . GLY B 1 136 ? -5.375 -18.188 -11.32 1 95.81 136 GLY B C 1
ATOM 2210 O O . GLY B 1 136 ? -4.91 -17.672 -12.344 1 95.81 136 GLY B O 1
ATOM 2211 N N . ARG B 1 137 ? -6.195 -17.547 -10.539 1 97.44 137 ARG B N 1
ATOM 2212 C CA . ARG B 1 137 ? -6.613 -16.188 -10.82 1 97.44 137 ARG B CA 1
ATOM 2213 C C . ARG B 1 137 ? -5.695 -15.18 -10.133 1 97.44 137 ARG B C 1
ATOM 2215 O O . ARG B 1 137 ? -4.992 -15.516 -9.18 1 97.44 137 ARG B O 1
ATOM 2222 N N . HIS B 1 138 ? -5.691 -13.898 -10.672 1 97 138 HIS B N 1
ATOM 2223 C CA . HIS B 1 138 ? -4.816 -12.852 -10.148 1 97 138 HIS B CA 1
ATOM 2224 C C . HIS B 1 138 ? -5.582 -11.562 -9.906 1 97 138 HIS B C 1
ATOM 2226 O O . HIS B 1 138 ? -6.586 -11.289 -10.57 1 97 138 HIS B O 1
ATOM 2232 N N . LEU B 1 139 ? -5.137 -10.859 -8.914 1 97.25 139 LEU B N 1
ATOM 2233 C CA . LEU B 1 139 ? -5.703 -9.547 -8.609 1 97.25 139 LEU B CA 1
ATOM 2234 C C . LEU B 1 139 ? -4.926 -8.445 -9.328 1 97.25 139 LEU B C 1
ATOM 2236 O O . LEU B 1 139 ? -4.078 -7.781 -8.719 1 97.25 139 LEU B O 1
ATOM 2240 N N . ASP B 1 140 ? -5.242 -8.117 -10.492 1 94.25 140 ASP B N 1
ATOM 2241 C CA . ASP B 1 140 ? -4.52 -7.145 -11.305 1 94.25 140 ASP B CA 1
ATOM 2242 C C . ASP B 1 140 ? -5.133 -5.75 -11.172 1 94.25 140 ASP B C 1
ATOM 2244 O O . ASP B 1 140 ? -6.332 -5.617 -10.922 1 94.25 140 ASP B O 1
ATOM 2248 N N . ALA B 1 141 ? -4.359 -4.77 -11.258 1 95.56 141 ALA B N 1
ATOM 2249 C CA . ALA B 1 141 ? -4.762 -3.379 -11.445 1 95.56 141 ALA B CA 1
ATOM 2250 C C . ALA B 1 141 ? -5.727 -2.939 -10.344 1 95.56 141 ALA B C 1
ATOM 2252 O O . ALA B 1 141 ? -6.754 -2.316 -10.625 1 95.56 141 ALA B O 1
ATOM 2253 N N . LEU B 1 142 ? -5.473 -3.32 -9.109 1 97.25 142 LEU B N 1
ATOM 2254 C CA . LEU B 1 142 ? -6.312 -2.969 -7.973 1 97.25 142 LEU B CA 1
ATOM 2255 C C . LEU B 1 142 ? -6.453 -1.455 -7.844 1 97.25 142 LEU B C 1
ATOM 2257 O O . LEU B 1 142 ? -7.496 -0.958 -7.414 1 97.25 142 LEU B O 1
ATOM 2261 N N . HIS B 1 143 ? -5.434 -0.68 -8.273 1 96.44 143 HIS B N 1
ATOM 2262 C CA . HIS B 1 143 ? -5.434 0.774 -8.156 1 96.44 143 HIS B CA 1
ATOM 2263 C C . HIS B 1 143 ? -6.559 1.391 -8.984 1 96.44 143 HIS B C 1
ATOM 2265 O O . HIS B 1 143 ? -7.082 2.451 -8.641 1 96.44 143 HIS B O 1
ATOM 2271 N N . GLU B 1 144 ? -6.926 0.719 -10 1 95.62 144 GLU B N 1
ATOM 2272 C CA . GLU B 1 144 ? -7.984 1.23 -10.867 1 95.62 144 GLU B CA 1
ATOM 2273 C C . GLU B 1 144 ? -9.344 1.16 -10.18 1 95.62 144 GLU B C 1
ATOM 2275 O O . GLU B 1 144 ? -10.242 1.938 -10.492 1 95.62 144 GLU B O 1
ATOM 2280 N N . ASP B 1 145 ? -9.531 0.243 -9.25 1 93.81 145 ASP B N 1
ATOM 2281 C CA . ASP B 1 145 ? -10.805 0.045 -8.562 1 93.81 145 ASP B CA 1
ATOM 2282 C C . ASP B 1 145 ? -10.812 0.734 -7.199 1 93.81 145 ASP B C 1
ATOM 2284 O O . ASP B 1 145 ? -11.852 0.833 -6.551 1 93.81 145 ASP B O 1
ATOM 2288 N N . PHE B 1 146 ? -9.727 1.168 -6.789 1 96.75 146 PHE B N 1
ATOM 2289 C CA . PHE B 1 146 ? -9.555 1.695 -5.441 1 96.75 146 PHE B CA 1
ATOM 2290 C C . PHE B 1 146 ? -10.453 2.908 -5.219 1 96.75 146 PHE B C 1
ATOM 2292 O O . PHE B 1 146 ? -11.234 2.939 -4.266 1 96.75 146 PHE B O 1
ATOM 2299 N N . ALA B 1 147 ? -10.43 3.838 -6.098 1 91.81 147 ALA B N 1
ATOM 2300 C CA . ALA B 1 147 ? -11.242 5.043 -5.953 1 91.81 147 ALA B CA 1
ATOM 2301 C C . ALA B 1 147 ? -12.727 4.715 -5.992 1 91.81 147 ALA B C 1
ATOM 2303 O O . ALA B 1 147 ? -13.523 5.312 -5.266 1 91.81 147 ALA B O 1
ATOM 2304 N N . GLY B 1 148 ? -13.055 3.77 -6.773 1 90 148 GLY B N 1
ATOM 2305 C CA . GLY B 1 148 ? -14.453 3.406 -6.93 1 90 148 GLY B CA 1
ATOM 2306 C C . GLY B 1 148 ? -15.039 2.734 -5.699 1 90 148 GLY B C 1
ATOM 2307 O O . GLY B 1 148 ? -16.25 2.705 -5.52 1 90 148 GLY B O 1
ATOM 2308 N N . LEU B 1 149 ? -14.219 2.244 -4.832 1 91.69 149 LEU B N 1
ATOM 2309 C CA . LEU B 1 149 ? -14.688 1.517 -3.66 1 91.69 149 LEU B CA 1
ATOM 2310 C C . LEU B 1 149 ? -14.562 2.371 -2.404 1 91.69 149 LEU B C 1
ATOM 2312 O O . LEU B 1 149 ? -14.75 1.877 -1.29 1 91.69 149 LEU B O 1
ATOM 2316 N N . GLU B 1 150 ? -14.156 3.59 -2.633 1 91.25 150 GLU B N 1
ATOM 2317 C CA . GLU B 1 150 ? -14.141 4.48 -1.476 1 91.25 150 GLU B CA 1
ATOM 2318 C C . GLU B 1 150 ? -15.484 4.465 -0.749 1 91.25 150 GLU B C 1
ATOM 2320 O O . GLU B 1 150 ? -16.531 4.672 -1.365 1 91.25 150 GLU B O 1
ATOM 2325 N N . PRO B 1 151 ? -15.438 4.215 0.548 1 82.75 151 PRO B N 1
ATOM 2326 C CA . PRO B 1 151 ? -16.703 4.203 1.288 1 82.75 151 PRO B CA 1
ATOM 2327 C C . PRO B 1 151 ? -17.422 5.551 1.261 1 82.75 151 PRO B C 1
ATOM 2329 O O . PRO B 1 151 ? -16.766 6.598 1.33 1 82.75 151 PRO B O 1
ATOM 2332 N N . LYS B 1 152 ? -18.594 5.855 0.895 1 70 152 LYS B N 1
ATOM 2333 C CA . LYS B 1 152 ? -19.359 7.078 0.736 1 70 152 LYS B CA 1
ATOM 2334 C C . LYS B 1 152 ? -19.688 7.703 2.09 1 70 152 LYS B C 1
ATOM 2336 O O . LYS B 1 152 ? -19.891 8.914 2.191 1 70 152 LYS B O 1
ATOM 2341 N N . GLY B 1 153 ? -19.703 7.066 3.188 1 54.97 153 GLY B N 1
ATOM 2342 C CA . GLY B 1 153 ? -20.281 7.613 4.406 1 54.97 153 GLY B CA 1
ATOM 2343 C C . GLY B 1 153 ? -19.25 8.273 5.305 1 54.97 153 GLY B C 1
ATOM 2344 O O . GLY B 1 153 ? -19.594 8.781 6.379 1 54.97 153 GLY B O 1
ATOM 2345 N N . ILE B 1 154 ? -18.031 8.227 5.332 1 44.16 154 ILE B N 1
ATOM 2346 C CA . ILE B 1 154 ? -17.234 8.664 6.477 1 44.16 154 ILE B CA 1
ATOM 2347 C C . ILE B 1 154 ? -17 10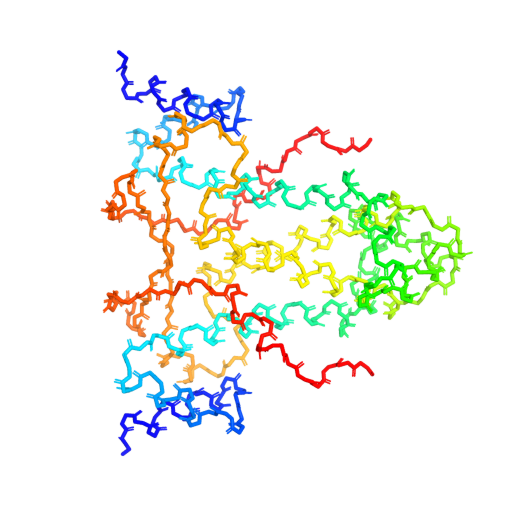.172 6.387 1 44.16 154 ILE B C 1
ATOM 2349 O O . ILE B 1 154 ? -16.109 10.711 7.062 1 44.16 154 ILE B O 1
ATOM 2353 N N . VAL B 1 155 ? -17.219 10.805 5.32 1 39.38 155 VAL B N 1
ATOM 2354 C CA . VAL B 1 155 ? -16.922 12.227 5.508 1 39.38 155 VAL B CA 1
ATOM 2355 C C . VAL B 1 155 ? -17.688 12.758 6.707 1 39.38 155 VAL B C 1
ATOM 2357 O O . VAL B 1 155 ? -18.906 12.539 6.824 1 39.38 155 VAL B O 1
ATOM 2360 N N . PRO B 1 156 ? -16.922 13.453 7.707 1 33.69 156 PRO B N 1
ATOM 2361 C CA . PRO B 1 156 ? -17.703 14.156 8.727 1 33.69 156 PRO B CA 1
ATOM 2362 C C . PRO B 1 156 ? -18.766 15.078 8.133 1 33.69 156 PRO B C 1
ATOM 2364 O O . PRO B 1 156 ? -18.625 15.531 6.992 1 33.69 156 PRO B O 1
#

Nearest PDB structures (foldseek):
  7x0t-assembly1_A  TM=1.861E-01  e=7.191E+00  Homo sapiens
  7x0t-assembly1_A  TM=1.861E-01  e=7.549E+00  Homo sapiens

Foldseek 3Di:
DDQLVVQLVLQVVLPVPPCSSVLSCCCVPVVAPSSVLSNVLSVLLVVLLCLQVVQVPVLVVCCVDNPCNVVSVVCVVVPDDSNNRSVVSSVVSLVVSLVVLVCQQPVCPVPDDPVVVVPDDHDFAFDADPVRHTPPHTDHPSSVCNVVSNDPPSDD/DDQLVVQLVLQVVLPVPPCSSVLSCCCVPVVAPSSVLSNVLSVLLVVLLCLQVVQVPVLVVCCVDNPCNVVSVVCVVVPDDSNNRSVVSSVVSLVVSLVVLVCQQPVCPVPDDPVVVVVDDHDFAFDADPVRHTPPHTDHPSSVCNVVSNDPPSDD